Protein AF-Q8N6K7-2-F1 (afdb_monomer_lite)

Radius of gyration: 27.15 Å; chains: 1; bounding box: 71×50×64 Å

Secondary structure (DSSP, 8-state):
-TT--HHHHHHHHHHTT-GGGHHHHHHTT--HHHHHH--HHHHHHH---HHHHHHHHHHHHHHHHHHHHTSS-------------------------------------------------TTTTTSSHHHHHHHHTS------SS-------HHHHHHHHTTPPP-HHHHHHHHHHHHHHHGGG-TT-SS--HHHHHHHHHHHHHH-GGGGSTTTSSTT-

pLDDT: mean 73.15, std 24.78, range [28.12, 96.94]

Foldseek 3Di:
DLQFFLVRVQVVCVVLVNNVLSVLSVVVRCGPNNLLVDDLVNLVVSPVDPVSSVSSVVVSVVVVVVVVVVPDDDDDDDDDDDDDDDDDDDDDDDDDDDDDDDDDDDDDDDDDDDPDPPDDPPVVPPPPPPPVVVVVVPDLPAPPPADADDDADPVLVVCLVVLHQDDPVSLVRSVVRVLVVCVSNQPSDNDDDPSVVVRVVVNCCVSRVSCVDDRSDPVPD

Sequence (221 aa):
METWSVEQVCSWLVEKNLGELVHRFQEEEVSGAALLALNDRMVQQLVKKIGHQAVLMDLIKKYKQNTQGLKSPENPKKAALVMQTEAARDYRDEESSSPARHGEQMPSFYPAENLDNGLIDQRVLKQRRNVKQILARSKALQWTKSYVLPEFPYDVKCMLAEQKCPDHSMRIRIIEFLQADMTKYLEGSLYPSTQQYNDVVNALLQAHPFLDEDGCGFAGV

Structure (mmCIF, N/CA/C/O backbone):
data_AF-Q8N6K7-2-F1
#
_entry.id   AF-Q8N6K7-2-F1
#
loop_
_atom_site.group_PDB
_atom_site.id
_atom_site.type_symbol
_atom_site.label_atom_id
_atom_site.label_alt_id
_atom_site.label_comp_id
_atom_site.label_asym_id
_atom_site.label_entity_id
_atom_site.label_seq_id
_atom_site.pdbx_PDB_ins_code
_atom_site.Cartn_x
_atom_site.Cartn_y
_atom_site.Cartn_z
_atom_site.occupancy
_atom_site.B_iso_or_equiv
_atom_site.auth_seq_id
_atom_site.auth_comp_id
_atom_site.auth_asym_id
_atom_site.auth_atom_id
_atom_site.pdbx_PDB_model_num
ATOM 1 N N . MET A 1 1 ? 9.680 9.655 -25.134 1.00 83.06 1 MET A N 1
ATOM 2 C CA . MET A 1 1 ? 10.315 9.600 -23.806 1.00 83.06 1 MET A CA 1
ATOM 3 C C . MET A 1 1 ? 11.181 8.369 -23.656 1.00 83.06 1 MET A C 1
ATOM 5 O O . MET A 1 1 ? 12.269 8.517 -23.146 1.00 83.06 1 MET A O 1
ATOM 9 N N . GLU A 1 2 ? 10.776 7.186 -24.125 1.00 88.62 2 GLU A N 1
ATOM 10 C CA . GLU A 1 2 ? 11.589 5.964 -23.962 1.00 88.62 2 GLU A CA 1
ATOM 11 C C . GLU A 1 2 ? 13.023 6.076 -24.517 1.00 88.62 2 GLU A C 1
ATOM 13 O O . GLU A 1 2 ? 13.959 5.578 -23.906 1.00 88.62 2 GLU A O 1
ATOM 18 N N . THR A 1 3 ? 13.217 6.816 -25.610 1.00 91.88 3 THR A N 1
ATOM 19 C CA . THR A 1 3 ? 14.529 7.063 -26.235 1.00 91.88 3 THR A CA 1
ATOM 20 C C . THR A 1 3 ? 15.235 8.333 -25.747 1.00 91.88 3 THR A C 1
ATOM 22 O O . THR A 1 3 ? 16.172 8.792 -26.396 1.00 91.88 3 THR A O 1
ATOM 25 N N . TRP A 1 4 ? 14.772 8.957 -24.658 1.00 96.19 4 TRP A N 1
ATOM 26 C CA . TRP A 1 4 ? 15.343 10.225 -24.200 1.00 96.19 4 TRP A CA 1
ATOM 27 C C . TRP A 1 4 ? 16.685 10.050 -23.488 1.00 96.19 4 TRP A C 1
ATOM 29 O O . TRP A 1 4 ? 16.840 9.164 -22.644 1.00 96.19 4 TRP A O 1
ATOM 39 N N . SER A 1 5 ? 17.626 10.946 -23.792 1.00 95.56 5 SER A N 1
ATOM 40 C CA . SER A 1 5 ? 18.875 11.084 -23.041 1.00 95.56 5 SER A CA 1
ATOM 41 C C . SER A 1 5 ? 18.625 11.671 -21.646 1.00 95.56 5 SER A C 1
ATOM 43 O O . SER A 1 5 ? 17.561 12.232 -21.370 1.00 95.56 5 SER A O 1
ATOM 45 N N . VAL A 1 6 ? 19.626 11.571 -20.766 1.00 96.44 6 VAL A N 1
ATOM 46 C CA . VAL A 1 6 ? 19.582 12.172 -19.421 1.00 96.44 6 VAL A CA 1
ATOM 47 C C . VAL A 1 6 ? 19.340 13.684 -19.509 1.00 96.44 6 VAL A C 1
ATOM 49 O O . VAL A 1 6 ? 18.508 14.219 -18.786 1.00 96.44 6 VAL A O 1
ATOM 52 N N . GLU A 1 7 ? 19.970 14.375 -20.463 1.00 96.62 7 GLU A N 1
ATOM 53 C CA . GLU A 1 7 ? 19.776 15.817 -20.678 1.00 96.62 7 GLU A CA 1
ATOM 54 C C . GLU A 1 7 ? 18.327 16.168 -21.036 1.00 96.62 7 GLU A C 1
ATOM 56 O O . GLU A 1 7 ? 17.759 17.105 -20.478 1.00 96.62 7 GLU A O 1
ATOM 61 N N . GLN A 1 8 ? 17.696 15.383 -21.916 1.00 96.94 8 GLN A N 1
ATOM 62 C CA . GLN A 1 8 ? 16.295 15.581 -22.292 1.00 96.94 8 GLN A CA 1
ATOM 63 C C . GLN A 1 8 ? 15.351 15.350 -21.106 1.00 96.94 8 GLN A C 1
ATOM 65 O O . GLN A 1 8 ? 14.377 16.086 -20.942 1.00 96.94 8 GLN A O 1
ATOM 70 N N . VAL A 1 9 ? 15.652 14.363 -20.253 1.00 96.88 9 VAL A N 1
ATOM 71 C CA . VAL A 1 9 ? 14.925 14.142 -18.995 1.00 96.88 9 VAL A CA 1
ATOM 72 C C . VAL A 1 9 ? 15.096 15.335 -18.054 1.00 96.88 9 VAL A C 1
ATOM 74 O O . VAL A 1 9 ? 14.107 15.826 -17.514 1.00 96.88 9 VAL A O 1
ATOM 77 N N . CYS A 1 10 ? 16.312 15.859 -17.904 1.00 96.81 10 CYS A N 1
ATOM 78 C CA . CYS A 1 10 ? 16.583 17.031 -17.075 1.00 96.81 10 CYS A CA 1
ATOM 79 C C . CYS A 1 10 ? 15.838 18.279 -17.572 1.00 96.81 10 CYS A C 1
ATOM 81 O O . CYS A 1 10 ? 15.190 18.957 -16.776 1.00 96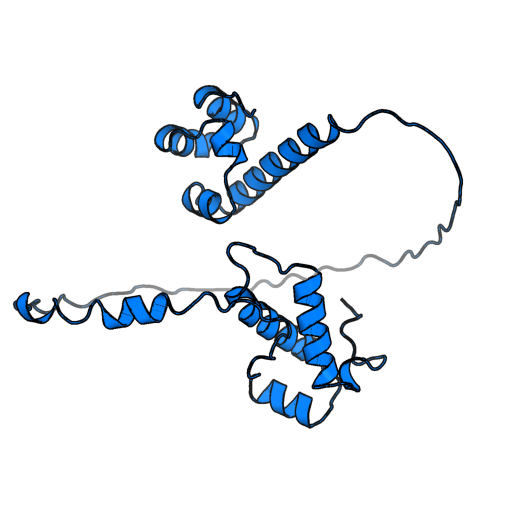.81 10 CYS A O 1
ATOM 83 N N . SER A 1 11 ? 15.852 18.559 -18.880 1.00 96.94 11 SER A N 1
ATOM 84 C CA . SER A 1 11 ? 15.075 19.665 -19.457 1.00 96.94 11 SER A CA 1
ATOM 85 C C . SER A 1 11 ? 13.574 19.497 -19.209 1.00 96.94 11 SER A C 1
ATOM 87 O O . SER A 1 11 ? 12.898 20.454 -18.834 1.00 96.94 11 SER A O 1
ATOM 89 N N . TRP A 1 12 ? 13.057 18.275 -19.348 1.00 96.12 12 TRP A N 1
ATOM 90 C CA . TRP A 1 12 ? 11.656 17.972 -19.067 1.00 96.12 12 TRP A CA 1
ATOM 91 C C . TRP A 1 12 ? 11.294 18.168 -17.589 1.00 96.12 12 TRP A C 1
ATOM 93 O O . TRP A 1 12 ? 10.232 18.708 -17.286 1.00 96.12 12 TRP A O 1
ATOM 103 N N . LEU A 1 13 ? 12.176 17.795 -16.657 1.00 96.25 13 LEU A N 1
ATOM 104 C CA . LEU A 1 13 ? 11.961 18.039 -15.229 1.00 96.25 13 LEU A CA 1
ATOM 105 C C . LEU A 1 13 ? 11.857 19.536 -14.926 1.00 96.25 13 LEU A C 1
ATOM 107 O O . LEU A 1 13 ? 10.962 19.940 -14.187 1.00 96.25 13 LEU A O 1
ATOM 111 N N . VAL A 1 14 ? 12.711 20.369 -15.527 1.00 96.44 14 VAL A N 1
ATOM 112 C CA . VAL A 1 14 ? 12.617 21.832 -15.390 1.00 96.44 14 VAL A CA 1
ATOM 113 C C . VAL A 1 14 ? 11.278 22.345 -15.924 1.00 96.44 14 VAL A C 1
ATOM 115 O O . VAL A 1 14 ? 10.591 23.088 -15.227 1.00 96.44 14 VAL A O 1
ATOM 118 N N . GLU A 1 15 ? 10.859 21.891 -17.109 1.00 96.12 15 GLU A N 1
ATOM 119 C CA . GLU A 1 15 ? 9.575 22.269 -17.721 1.00 96.12 15 GLU A CA 1
ATOM 120 C C . GLU A 1 15 ? 8.369 21.891 -16.841 1.00 96.12 15 GLU A C 1
ATOM 122 O O . GLU A 1 15 ? 7.361 22.596 -16.810 1.00 96.12 15 GLU A O 1
ATOM 127 N N . LYS A 1 16 ? 8.461 20.785 -16.093 1.00 94.25 16 LYS A N 1
ATOM 128 C CA . LYS A 1 16 ? 7.405 20.311 -15.184 1.00 94.25 16 LYS A CA 1
ATOM 129 C C . LYS A 1 16 ? 7.508 20.856 -13.759 1.00 94.25 16 LYS A C 1
ATOM 131 O O . LYS A 1 16 ? 6.843 20.328 -12.873 1.00 94.25 16 LYS A O 1
ATOM 136 N N . ASN A 1 17 ? 8.283 21.919 -13.532 1.00 93.75 17 ASN A N 1
ATOM 137 C CA . ASN A 1 17 ? 8.519 22.511 -12.206 1.00 93.75 17 ASN A CA 1
ATOM 138 C C . ASN A 1 17 ? 9.165 21.540 -11.197 1.00 93.75 17 ASN A C 1
ATOM 140 O O . ASN A 1 17 ? 9.036 21.700 -9.988 1.00 93.75 17 ASN A O 1
ATOM 144 N N . LEU A 1 18 ? 9.899 20.543 -11.691 1.00 94.75 18 LEU A N 1
ATOM 145 C CA . LEU A 1 18 ? 10.688 19.585 -10.914 1.00 94.75 18 LEU A CA 1
ATOM 146 C C . LEU A 1 18 ? 12.197 19.837 -11.079 1.00 94.75 18 LEU A C 1
ATOM 148 O O . LEU A 1 18 ? 13.010 18.928 -10.915 1.00 94.75 18 LEU A O 1
ATOM 152 N N . GLY A 1 19 ? 12.587 21.079 -11.392 1.00 92.94 19 GLY A N 1
ATOM 153 C CA . GLY A 1 19 ? 13.980 21.467 -11.648 1.00 92.94 19 GLY A CA 1
ATOM 154 C C . GLY A 1 19 ? 14.937 21.172 -10.487 1.00 92.94 19 GLY A C 1
ATOM 155 O O . GLY A 1 19 ? 16.101 20.859 -10.715 1.00 92.94 19 GLY A O 1
ATOM 156 N N . GLU A 1 20 ? 14.445 21.166 -9.243 1.00 94.38 20 GLU A N 1
ATOM 157 C CA . GLU A 1 20 ? 15.238 20.775 -8.067 1.00 94.38 20 GLU A CA 1
ATOM 158 C C . GLU A 1 20 ? 15.741 19.319 -8.124 1.00 94.38 20 GLU A C 1
ATOM 160 O O . GLU A 1 20 ? 16.708 18.971 -7.449 1.00 94.38 20 GLU A O 1
ATOM 165 N N . LEU A 1 21 ? 15.094 18.452 -8.912 1.00 94.19 21 LEU A N 1
ATOM 166 C CA . LEU A 1 21 ? 15.465 17.042 -9.046 1.00 94.19 21 LEU A CA 1
ATOM 167 C C . LEU A 1 21 ? 16.562 16.808 -10.088 1.00 94.19 21 LEU A C 1
ATOM 169 O O . LEU A 1 21 ? 17.134 15.722 -10.119 1.00 94.19 21 LEU A O 1
ATOM 173 N N . VAL A 1 22 ? 16.881 17.805 -10.918 1.00 95.75 22 VAL A N 1
ATOM 174 C CA . VAL A 1 22 ? 17.819 17.668 -12.044 1.00 95.75 22 VAL A CA 1
ATOM 175 C C . VAL A 1 22 ? 19.181 17.151 -11.592 1.00 95.75 22 VAL A C 1
ATOM 177 O O . VAL A 1 22 ? 19.676 16.190 -12.167 1.00 95.75 22 VAL A O 1
ATOM 180 N N . HIS A 1 23 ? 19.747 17.713 -10.518 1.00 95.75 23 HIS A N 1
ATOM 181 C CA . HIS A 1 23 ? 21.043 17.267 -9.995 1.00 95.75 23 HIS A CA 1
ATOM 182 C C . HIS A 1 23 ? 21.028 15.776 -9.627 1.00 95.75 23 HIS A C 1
ATOM 184 O O . HIS A 1 23 ? 21.934 15.033 -9.984 1.00 95.75 23 HIS A O 1
ATOM 190 N N . ARG A 1 24 ? 19.966 15.326 -8.947 1.00 94.31 24 ARG A N 1
ATOM 191 C CA . ARG A 1 24 ? 19.774 13.921 -8.551 1.00 94.31 24 ARG A CA 1
ATOM 192 C C . ARG A 1 24 ? 19.631 13.001 -9.762 1.00 94.31 24 ARG A C 1
ATOM 194 O O . ARG A 1 24 ? 20.215 11.929 -9.782 1.00 94.31 24 ARG A O 1
ATOM 201 N N . PHE A 1 25 ? 18.849 13.409 -10.758 1.00 95.75 25 PHE A N 1
ATOM 202 C CA . PHE A 1 25 ? 18.605 12.601 -11.955 1.00 95.75 25 PHE A CA 1
ATOM 203 C C . PHE A 1 25 ? 19.834 12.516 -12.860 1.00 95.75 25 PHE A C 1
ATOM 205 O O . PHE A 1 25 ? 20.028 11.503 -13.526 1.00 95.75 25 PHE A O 1
ATOM 212 N N . GLN A 1 26 ? 20.669 13.554 -12.859 1.00 95.69 26 GLN A N 1
ATOM 213 C CA . GLN A 1 26 ? 21.940 13.558 -13.566 1.00 95.69 26 GLN A CA 1
ATOM 214 C C . GLN A 1 26 ? 22.980 12.664 -12.877 1.00 95.69 26 GLN A C 1
ATOM 216 O O . GLN A 1 26 ? 23.658 11.906 -13.559 1.00 95.69 26 GLN A O 1
ATOM 221 N N . GLU A 1 27 ? 23.075 12.725 -11.546 1.00 94.69 27 GLU A N 1
ATOM 222 C CA . GLU A 1 27 ? 23.990 11.896 -10.746 1.00 94.69 27 GLU A CA 1
ATOM 223 C C . GLU A 1 27 ? 23.668 10.397 -10.855 1.00 94.69 27 GLU A C 1
ATOM 225 O O . GLU A 1 27 ? 24.569 9.574 -10.966 1.00 94.69 27 GLU A O 1
ATOM 230 N N . GLU A 1 28 ? 22.382 10.051 -10.888 1.00 94.81 28 GLU A N 1
ATOM 231 C CA . GLU A 1 28 ? 21.897 8.666 -10.983 1.00 94.81 28 GLU A CA 1
ATOM 232 C C . GLU A 1 28 ? 21.691 8.201 -12.442 1.00 94.81 28 GLU A C 1
ATOM 234 O O . GLU A 1 28 ? 21.079 7.162 -12.684 1.00 94.81 28 GLU A O 1
ATOM 239 N N . GLU A 1 29 ? 22.157 8.988 -13.421 1.00 94.19 29 GLU A N 1
ATOM 240 C CA . GLU A 1 29 ? 22.082 8.712 -14.866 1.00 94.19 29 GLU A CA 1
ATOM 241 C C . GLU A 1 29 ? 20.688 8.266 -15.356 1.00 94.19 29 GLU A C 1
ATOM 243 O O . GLU A 1 29 ? 20.521 7.336 -16.155 1.00 94.19 29 GLU A O 1
ATOM 248 N N . VAL A 1 30 ? 19.639 8.950 -14.891 1.00 95.81 30 VAL A N 1
ATOM 249 C CA . VAL A 1 30 ? 18.253 8.569 -15.180 1.00 95.81 30 VAL A CA 1
ATOM 250 C C . VAL A 1 30 ? 17.869 8.970 -16.608 1.00 95.81 30 VAL A C 1
ATOM 252 O O . VAL A 1 30 ? 17.396 10.074 -16.878 1.00 95.81 30 VAL A O 1
ATOM 255 N N . SER A 1 31 ? 18.053 8.035 -17.539 1.00 95.00 31 SER A N 1
ATOM 256 C CA . SER A 1 31 ? 17.576 8.140 -18.924 1.00 95.00 31 SER A CA 1
ATOM 257 C C . SER A 1 31 ? 16.049 8.037 -19.031 1.00 95.00 31 SER A C 1
ATOM 259 O O . SER A 1 31 ? 15.357 7.665 -18.084 1.00 95.00 31 SER A O 1
ATOM 261 N N . GLY A 1 32 ? 15.495 8.319 -20.212 1.00 95.94 32 GLY A N 1
ATOM 262 C CA . GLY A 1 32 ? 14.054 8.229 -20.451 1.00 95.94 32 GLY A CA 1
ATOM 263 C C . GLY A 1 32 ? 13.462 6.835 -20.214 1.00 95.94 32 GLY A C 1
ATOM 264 O O . GLY A 1 32 ? 12.375 6.714 -19.647 1.00 95.94 32 GLY A O 1
ATOM 265 N N . ALA A 1 33 ? 14.191 5.778 -20.583 1.00 93.75 33 ALA A N 1
ATOM 266 C CA . ALA A 1 33 ? 13.806 4.401 -20.279 1.00 93.75 33 ALA A CA 1
ATOM 267 C C . ALA A 1 33 ? 13.820 4.130 -18.764 1.00 93.75 33 ALA A C 1
ATOM 269 O O . ALA A 1 33 ? 12.868 3.555 -18.234 1.00 93.75 33 ALA A O 1
ATOM 270 N N . ALA A 1 34 ? 14.854 4.602 -18.057 1.00 94.50 34 ALA A N 1
ATOM 271 C CA . ALA A 1 34 ? 14.955 4.464 -16.605 1.00 94.50 34 ALA A CA 1
ATOM 272 C C . ALA A 1 34 ? 13.831 5.223 -15.884 1.00 94.50 34 ALA A C 1
ATOM 274 O O . ALA A 1 34 ? 13.181 4.655 -15.010 1.00 94.50 34 ALA A O 1
ATOM 275 N N . LEU A 1 35 ? 13.533 6.457 -16.311 1.00 95.94 35 LEU A N 1
ATOM 276 C CA . LEU A 1 35 ? 12.434 7.279 -15.799 1.00 95.94 35 LEU A CA 1
ATOM 277 C C . LEU A 1 35 ? 11.090 6.546 -15.900 1.00 95.94 35 LEU A C 1
ATOM 279 O O . LEU A 1 35 ? 10.323 6.514 -14.941 1.00 95.94 35 LEU A O 1
ATOM 283 N N . LEU A 1 36 ? 10.805 5.923 -17.047 1.00 93.81 36 LEU A N 1
ATOM 284 C CA . LEU A 1 36 ? 9.575 5.152 -17.240 1.00 93.81 36 LEU A CA 1
ATOM 285 C C . LEU A 1 36 ? 9.557 3.841 -16.436 1.00 93.81 36 LEU A C 1
ATOM 287 O O . LEU A 1 36 ? 8.472 3.323 -16.157 1.00 93.81 36 LEU A O 1
ATOM 291 N N . ALA A 1 37 ? 10.716 3.308 -16.055 1.00 92.62 37 ALA A N 1
ATOM 292 C CA . ALA A 1 37 ? 10.850 2.091 -15.258 1.00 92.62 37 ALA A CA 1
ATOM 293 C C . ALA A 1 37 ? 10.833 2.335 -13.737 1.00 92.62 37 ALA A C 1
ATOM 295 O O . ALA A 1 37 ? 10.748 1.368 -12.978 1.00 92.62 37 ALA A O 1
ATOM 296 N N . LEU A 1 38 ? 10.881 3.593 -13.282 1.00 93.19 38 LEU A N 1
ATOM 297 C CA . LEU A 1 38 ? 10.829 3.915 -11.857 1.00 93.19 38 LEU A CA 1
ATOM 298 C C . LEU A 1 38 ? 9.539 3.378 -11.220 1.00 93.19 38 LEU A C 1
ATOM 300 O O . LEU A 1 38 ? 8.428 3.621 -11.699 1.00 93.19 38 LEU A O 1
ATOM 304 N N . ASN A 1 39 ? 9.705 2.656 -10.114 1.00 91.50 39 ASN A N 1
ATOM 305 C CA . ASN A 1 39 ? 8.619 2.262 -9.222 1.00 91.50 39 ASN A CA 1
ATOM 306 C C . ASN A 1 39 ? 8.576 3.183 -7.991 1.00 91.50 39 ASN A C 1
ATOM 308 O O . ASN A 1 39 ? 9.487 3.982 -7.771 1.00 91.50 39 ASN A O 1
ATOM 312 N N . ASP A 1 40 ? 7.530 3.046 -7.176 1.00 90.75 40 ASP A N 1
ATOM 313 C CA . ASP A 1 40 ? 7.311 3.878 -5.986 1.00 90.75 40 ASP A CA 1
ATOM 314 C C . ASP A 1 40 ? 8.543 3.902 -5.060 1.00 90.75 40 ASP A C 1
ATOM 316 O O . ASP A 1 40 ? 9.069 4.959 -4.718 1.00 90.75 40 ASP A O 1
ATOM 320 N N . ARG A 1 41 ? 9.121 2.729 -4.776 1.00 90.56 41 ARG A N 1
ATOM 321 C CA . ARG A 1 41 ? 10.309 2.612 -3.922 1.00 90.56 41 ARG A CA 1
ATOM 322 C C . ARG A 1 41 ? 11.527 3.357 -4.479 1.00 90.56 41 ARG A C 1
ATOM 324 O O . ARG A 1 41 ? 12.235 4.011 -3.716 1.00 90.56 41 ARG A O 1
ATOM 331 N N . MET A 1 42 ? 11.785 3.265 -5.783 1.00 92.69 42 MET A N 1
ATOM 332 C CA . MET A 1 42 ? 12.896 3.979 -6.420 1.00 92.69 42 MET A CA 1
ATOM 333 C C . MET A 1 42 ? 12.662 5.490 -6.397 1.00 92.69 42 MET A C 1
ATOM 335 O O . MET A 1 42 ? 13.578 6.248 -6.081 1.00 92.69 42 MET A O 1
ATOM 339 N N . VAL A 1 43 ? 11.429 5.937 -6.654 1.00 92.94 43 VAL A N 1
ATOM 340 C CA . VAL A 1 43 ? 11.066 7.358 -6.567 1.00 92.94 43 VAL A CA 1
ATOM 341 C C . VAL A 1 43 ? 11.253 7.885 -5.146 1.00 92.94 43 VAL A C 1
ATOM 343 O O . VAL A 1 43 ? 11.820 8.962 -4.978 1.00 92.94 43 VAL A O 1
ATOM 346 N N . GLN A 1 44 ? 10.880 7.116 -4.122 1.00 92.50 44 GLN A N 1
ATOM 347 C CA . GLN A 1 44 ? 11.094 7.499 -2.725 1.00 92.50 44 GLN A CA 1
ATOM 348 C C . GLN A 1 44 ? 12.577 7.663 -2.365 1.00 92.50 44 GLN A C 1
ATOM 350 O O . GLN A 1 44 ? 12.934 8.537 -1.575 1.00 92.50 44 GLN A O 1
ATOM 355 N N . GLN A 1 45 ? 13.459 6.856 -2.961 1.00 90.88 45 GLN A N 1
ATOM 356 C CA . GLN A 1 45 ? 14.903 6.970 -2.753 1.00 90.88 45 GLN A CA 1
ATOM 357 C C . GLN A 1 45 ? 15.506 8.161 -3.503 1.00 90.88 45 GLN A C 1
ATOM 359 O O . GLN A 1 45 ? 16.376 8.843 -2.953 1.00 90.88 45 GLN A O 1
ATOM 364 N N . LEU A 1 46 ? 15.031 8.437 -4.722 1.00 90.50 46 LEU A N 1
ATOM 365 C CA . LEU A 1 46 ? 15.512 9.510 -5.599 1.00 90.50 46 LEU A CA 1
ATOM 366 C C . LEU A 1 46 ? 14.966 10.893 -5.225 1.00 90.50 46 LEU A C 1
ATOM 368 O O . LEU A 1 46 ? 15.667 11.894 -5.378 1.00 90.50 46 LEU A O 1
ATOM 372 N N . VAL A 1 47 ? 13.755 10.972 -4.685 1.00 92.62 47 VAL A N 1
ATOM 373 C CA . VAL A 1 47 ? 13.051 12.229 -4.428 1.00 92.62 47 VAL A CA 1
ATOM 374 C C . VAL A 1 47 ? 12.646 12.280 -2.962 1.00 92.62 47 VAL A C 1
ATOM 376 O O . VAL A 1 47 ? 11.789 11.527 -2.533 1.00 92.62 47 VAL A O 1
ATOM 379 N N . LYS A 1 48 ? 13.231 13.186 -2.169 1.00 90.69 48 LYS A N 1
ATOM 380 C CA . LYS A 1 48 ? 12.937 13.278 -0.722 1.00 90.69 48 LYS A CA 1
ATOM 381 C C . LYS A 1 48 ? 11.595 13.950 -0.404 1.00 90.69 48 LYS A C 1
ATOM 383 O O . LYS A 1 48 ? 10.995 13.676 0.628 1.00 90.69 48 LYS A O 1
ATOM 388 N N . LYS A 1 49 ? 11.149 14.875 -1.260 1.00 91.94 49 LYS A N 1
ATOM 389 C CA . LYS A 1 49 ? 9.921 15.657 -1.055 1.00 91.94 49 LYS A CA 1
ATOM 390 C C . LYS A 1 49 ? 8.707 14.858 -1.541 1.00 91.94 49 LYS A C 1
ATOM 392 O O . LYS A 1 49 ? 8.583 14.631 -2.741 1.00 91.94 49 LYS A O 1
ATOM 397 N N . ILE A 1 50 ? 7.787 14.516 -0.635 1.00 90.69 50 ILE A N 1
ATOM 398 C CA . ILE A 1 50 ? 6.566 13.732 -0.928 1.00 90.69 50 ILE A CA 1
ATOM 399 C C . ILE A 1 50 ? 5.733 14.371 -2.054 1.00 90.69 50 ILE A C 1
ATOM 401 O O . ILE A 1 50 ? 5.301 13.681 -2.972 1.00 90.69 50 ILE A O 1
ATOM 405 N N . GLY A 1 51 ? 5.577 15.702 -2.050 1.00 91.44 51 GLY A N 1
ATOM 406 C CA . GLY A 1 51 ? 4.846 16.407 -3.112 1.00 91.44 51 GLY A CA 1
ATOM 407 C C . GLY A 1 51 ? 5.459 16.203 -4.503 1.00 91.44 51 GLY A C 1
ATOM 408 O O . GLY A 1 51 ? 4.745 15.938 -5.465 1.00 91.44 51 GLY A O 1
ATOM 409 N N . HIS A 1 52 ? 6.789 16.234 -4.609 1.00 94.06 52 HIS A N 1
ATOM 410 C CA . HIS A 1 52 ? 7.477 15.973 -5.874 1.00 94.06 52 HIS A CA 1
ATOM 411 C C . HIS A 1 52 ? 7.373 14.504 -6.302 1.00 94.06 52 HIS A C 1
ATOM 413 O O . HIS A 1 52 ? 7.269 14.243 -7.497 1.00 94.06 52 HIS A O 1
ATOM 419 N N . GLN A 1 53 ? 7.363 13.555 -5.357 1.00 95.00 53 GLN A N 1
ATOM 420 C CA . GLN A 1 53 ? 7.142 12.135 -5.662 1.00 95.00 53 GLN A CA 1
ATOM 421 C C . GLN A 1 53 ? 5.772 11.930 -6.319 1.00 95.00 53 GLN A C 1
ATOM 423 O O . GLN A 1 53 ? 5.688 11.313 -7.378 1.00 95.00 53 GLN A O 1
ATOM 428 N N . ALA A 1 54 ? 4.716 12.497 -5.727 1.00 93.81 54 ALA A N 1
ATOM 429 C CA . ALA A 1 54 ? 3.356 12.382 -6.244 1.00 93.81 54 ALA A CA 1
ATOM 430 C C . ALA A 1 54 ? 3.225 12.987 -7.651 1.00 93.81 54 ALA A C 1
ATOM 432 O O . ALA A 1 54 ? 2.708 12.332 -8.555 1.00 93.81 54 ALA A O 1
ATOM 433 N N . VAL A 1 55 ? 3.759 14.198 -7.857 1.00 94.69 55 VAL A N 1
ATOM 434 C CA . VAL A 1 55 ? 3.748 14.872 -9.168 1.00 94.69 55 VAL A CA 1
ATOM 435 C C . VAL A 1 55 ? 4.519 14.062 -10.212 1.00 94.69 55 VAL A C 1
ATOM 437 O O . VAL A 1 55 ? 4.025 13.856 -11.318 1.00 94.69 55 VAL A O 1
ATOM 440 N N . LEU A 1 56 ? 5.710 13.563 -9.874 1.00 94.69 56 LEU A N 1
ATOM 441 C CA . LEU A 1 56 ? 6.514 12.756 -10.790 1.00 94.69 56 LEU A CA 1
ATOM 442 C C . LEU A 1 56 ? 5.794 11.458 -11.182 1.00 94.69 56 LEU A C 1
ATOM 444 O O . LEU A 1 56 ? 5.737 11.116 -12.364 1.00 94.69 56 LEU A O 1
ATOM 448 N N . MET A 1 57 ? 5.220 10.755 -10.203 1.00 94.69 57 MET A N 1
ATOM 449 C CA . MET A 1 57 ? 4.478 9.517 -10.439 1.00 94.69 57 MET A CA 1
ATOM 450 C C . MET A 1 57 ? 3.248 9.747 -11.319 1.00 94.69 57 MET A C 1
ATOM 452 O O . MET A 1 57 ? 3.006 8.963 -12.241 1.00 94.69 57 MET A O 1
ATOM 456 N N . ASP A 1 58 ? 2.505 10.833 -11.094 1.00 94.62 58 ASP A N 1
ATOM 457 C CA . ASP A 1 58 ? 1.361 11.200 -11.930 1.00 94.62 58 ASP A CA 1
ATOM 458 C C . ASP A 1 58 ? 1.786 11.513 -13.373 1.00 94.62 58 ASP A C 1
ATOM 460 O O . ASP A 1 58 ? 1.210 10.986 -14.328 1.00 94.62 58 ASP A O 1
ATOM 464 N N . LEU A 1 59 ? 2.869 12.275 -13.555 1.00 94.12 59 LEU A N 1
ATOM 465 C CA . LEU A 1 59 ? 3.412 12.595 -14.877 1.00 94.12 59 LEU A CA 1
ATOM 466 C C . LEU A 1 59 ? 3.851 11.344 -15.653 1.00 94.12 59 LEU A C 1
ATOM 468 O O . LEU A 1 59 ? 3.528 11.210 -16.837 1.00 94.12 59 LEU A O 1
ATOM 472 N N . ILE A 1 60 ? 4.549 10.409 -14.998 1.00 92.19 60 ILE A N 1
ATOM 473 C CA . ILE A 1 60 ? 4.964 9.135 -15.607 1.00 92.19 60 ILE A CA 1
ATOM 474 C C . ILE A 1 60 ? 3.731 8.306 -15.988 1.00 92.19 60 ILE A C 1
ATOM 476 O O . ILE A 1 60 ? 3.663 7.765 -17.097 1.00 92.19 60 ILE A O 1
ATOM 480 N N . LYS A 1 61 ? 2.731 8.223 -15.101 1.00 91.81 61 LYS A N 1
ATOM 481 C CA . LYS A 1 61 ? 1.482 7.490 -15.347 1.00 91.81 61 LYS A CA 1
ATOM 482 C C . LYS A 1 61 ? 0.715 8.077 -16.531 1.00 91.81 61 LYS A C 1
ATOM 484 O O . LYS A 1 61 ? 0.336 7.332 -17.435 1.00 91.81 61 LYS A O 1
ATOM 489 N N . LYS A 1 62 ? 0.561 9.402 -16.574 1.00 91.06 62 LYS A N 1
ATOM 490 C CA . LYS A 1 62 ? -0.082 10.128 -17.676 1.00 91.06 62 LYS A CA 1
ATOM 491 C C . LYS A 1 62 ? 0.636 9.886 -19.003 1.00 91.06 62 LYS A C 1
ATOM 493 O O . LYS A 1 62 ? -0.016 9.679 -20.026 1.00 91.06 62 LYS A O 1
ATOM 498 N N . TYR A 1 63 ? 1.970 9.847 -18.994 1.00 88.62 63 TYR A N 1
ATOM 499 C CA . TYR A 1 63 ? 2.744 9.537 -20.195 1.00 88.62 63 TYR A CA 1
ATOM 500 C C . TYR A 1 63 ? 2.504 8.100 -20.682 1.00 88.62 63 TYR A C 1
ATOM 502 O O . TYR A 1 63 ? 2.231 7.900 -21.865 1.00 88.62 63 TYR A O 1
ATOM 510 N N . LYS A 1 64 ? 2.538 7.109 -19.778 1.00 86.69 64 LYS A N 1
ATOM 511 C CA . LYS A 1 64 ? 2.261 5.694 -20.098 1.00 86.69 64 LYS A CA 1
ATOM 512 C C . LYS A 1 64 ? 0.853 5.483 -20.660 1.00 86.69 64 LYS A C 1
ATOM 514 O O . LYS A 1 64 ? 0.675 4.723 -21.605 1.00 86.69 64 LYS A O 1
ATOM 519 N N . GLN A 1 65 ? -0.141 6.175 -20.107 1.00 87.19 65 GLN A N 1
ATOM 520 C CA . GLN A 1 65 ? -1.519 6.111 -20.598 1.00 87.19 65 GLN A CA 1
ATOM 521 C C . GLN A 1 65 ? -1.648 6.694 -22.008 1.00 87.19 65 GLN A C 1
ATOM 523 O O . GLN A 1 65 ? -2.310 6.101 -22.856 1.00 87.19 65 GLN A O 1
ATOM 528 N N . ASN A 1 66 ? -0.975 7.813 -22.289 1.00 84.88 66 ASN A N 1
ATOM 529 C CA . ASN A 1 66 ? -1.025 8.439 -23.608 1.00 84.88 66 ASN A CA 1
ATOM 530 C C . ASN A 1 66 ? -0.329 7.588 -24.687 1.00 84.88 66 ASN A C 1
ATOM 532 O O . ASN A 1 66 ? -0.817 7.478 -25.809 1.00 84.88 66 ASN A O 1
ATOM 536 N N . THR A 1 67 ? 0.792 6.937 -24.358 1.00 78.62 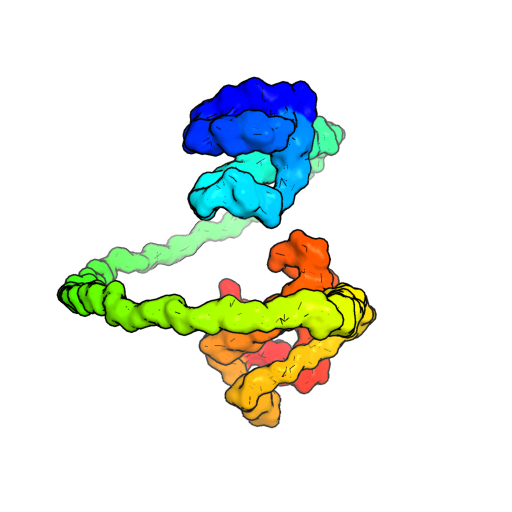67 THR A N 1
ATOM 537 C CA . THR A 1 67 ? 1.491 6.061 -25.313 1.00 78.62 67 THR A CA 1
ATOM 538 C C . THR A 1 67 ? 0.749 4.751 -25.572 1.00 78.62 67 THR A C 1
ATOM 540 O O . THR A 1 67 ? 0.796 4.248 -26.694 1.00 78.62 67 THR A O 1
ATOM 543 N N . GLN A 1 68 ? 0.041 4.209 -24.576 1.00 68.56 68 GLN A N 1
ATOM 544 C CA . GLN A 1 68 ? -0.813 3.031 -24.758 1.00 68.56 68 GLN A CA 1
ATOM 545 C C . GLN A 1 68 ? -2.115 3.363 -25.497 1.00 68.56 68 GLN A C 1
ATOM 547 O O . GLN A 1 68 ? -2.545 2.577 -26.338 1.00 68.56 68 GLN A O 1
ATOM 552 N N . GLY A 1 69 ? -2.697 4.546 -25.267 1.00 55.28 69 GLY A N 1
ATOM 553 C CA . GLY A 1 69 ? -3.897 5.013 -25.971 1.00 55.28 69 GLY A CA 1
ATOM 554 C C . GLY A 1 69 ? -3.705 5.187 -27.481 1.00 55.28 69 GLY A C 1
ATOM 555 O O . GLY A 1 69 ? -4.650 5.013 -28.242 1.00 55.28 69 GLY A O 1
ATOM 556 N N . LEU A 1 70 ? -2.474 5.445 -27.938 1.00 52.22 70 LEU A N 1
ATOM 557 C CA . LEU A 1 70 ? -2.141 5.508 -29.367 1.00 52.22 70 LEU A CA 1
ATOM 558 C C . LEU A 1 70 ? -2.002 4.129 -30.036 1.00 52.22 70 LEU A C 1
ATOM 560 O O . LEU A 1 70 ? -1.859 4.055 -31.255 1.00 52.22 70 LEU A O 1
ATOM 564 N N . LYS A 1 71 ? -2.060 3.031 -29.272 1.00 42.78 71 LYS A N 1
ATOM 565 C CA . LYS A 1 71 ? -2.074 1.658 -29.795 1.00 42.78 71 LYS A CA 1
ATOM 566 C C . LYS A 1 71 ? -3.400 0.966 -29.475 1.00 42.78 71 LYS A C 1
ATOM 568 O O . LYS A 1 71 ? -3.430 -0.061 -28.808 1.00 42.78 71 LYS A O 1
ATOM 573 N N . SER A 1 72 ? -4.500 1.507 -29.989 1.00 36.84 72 SER A N 1
ATOM 574 C CA . SER A 1 72 ? -5.718 0.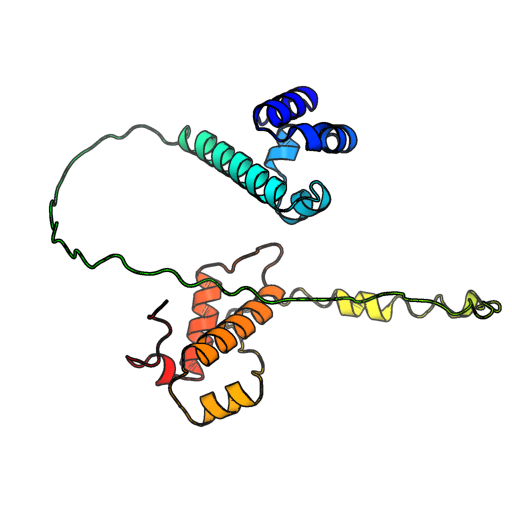727 -30.230 1.00 36.84 72 SER A CA 1
ATOM 575 C C . SER A 1 72 ? -6.441 1.273 -31.469 1.00 36.84 72 SER A C 1
ATOM 577 O O . SER A 1 72 ? -6.616 2.489 -31.566 1.00 36.84 72 SER A O 1
ATOM 579 N N . PRO A 1 73 ? -6.790 0.419 -32.449 1.00 45.22 73 PRO A N 1
ATOM 580 C CA . PRO A 1 73 ? -7.245 0.835 -33.764 1.00 45.22 73 PRO A CA 1
ATOM 581 C C . PRO A 1 73 ? -8.725 1.229 -33.769 1.00 45.22 73 PRO A C 1
ATOM 583 O O . PRO A 1 73 ? -9.561 0.652 -33.079 1.00 45.22 73 PRO A O 1
ATOM 586 N N . GLU A 1 74 ? -9.013 2.206 -34.619 1.00 33.00 74 GLU A N 1
ATOM 587 C CA . GLU A 1 74 ? -10.279 2.481 -35.294 1.00 33.00 74 GLU A CA 1
ATOM 588 C C . GLU A 1 74 ? -11.339 1.358 -35.225 1.00 33.00 74 GLU A C 1
ATOM 590 O O . GLU A 1 74 ? -11.259 0.354 -35.928 1.00 33.00 74 GLU A O 1
ATOM 595 N N . ASN A 1 75 ? -12.402 1.581 -34.446 1.00 32.97 75 ASN A N 1
ATOM 596 C CA . ASN A 1 75 ? -13.757 1.249 -34.886 1.00 32.97 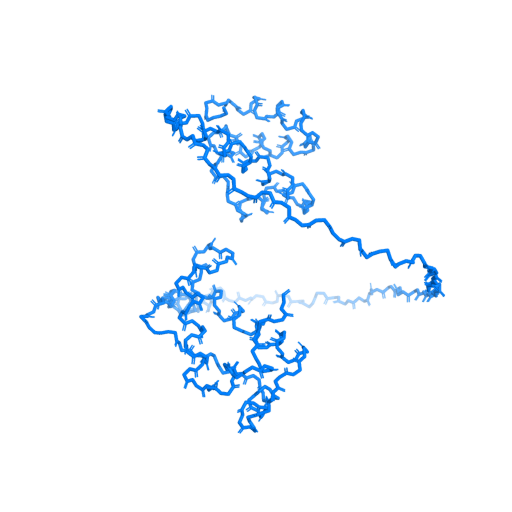75 ASN A CA 1
ATOM 597 C C . ASN A 1 75 ? -14.787 2.167 -34.199 1.00 32.97 75 ASN A C 1
ATOM 599 O O . ASN A 1 75 ? -15.151 1.947 -33.041 1.00 32.97 75 ASN A O 1
ATOM 603 N N . PRO A 1 76 ? -15.268 3.211 -34.892 1.00 43.25 76 PRO A N 1
ATOM 604 C CA . PRO A 1 76 ? -16.379 4.023 -34.443 1.00 43.25 76 PRO A CA 1
ATOM 605 C C . PRO A 1 76 ? -17.683 3.371 -34.898 1.00 43.25 76 PRO A C 1
ATOM 607 O O . PRO A 1 76 ? -17.997 3.355 -36.086 1.00 43.25 76 PRO A O 1
ATOM 610 N N . LYS A 1 77 ? -18.482 2.880 -33.955 1.00 36.06 77 LYS A N 1
ATOM 611 C CA . LYS A 1 77 ? -19.935 2.720 -34.106 1.00 36.06 77 LYS A CA 1
ATOM 612 C C . LYS A 1 77 ? -20.524 2.353 -32.746 1.00 36.06 77 LYS A C 1
ATOM 614 O O . LYS A 1 77 ? -19.982 1.498 -32.070 1.00 36.06 77 LYS A O 1
ATOM 619 N N . LYS A 1 78 ? -21.667 2.848 -32.299 1.00 31.67 78 LYS A N 1
ATOM 620 C CA . LYS A 1 78 ? -22.538 3.973 -32.646 1.00 31.67 78 LYS A CA 1
ATOM 621 C C . LYS A 1 78 ? -23.704 3.785 -31.674 1.00 31.67 78 LYS A C 1
ATOM 623 O O . LYS A 1 78 ? -24.309 2.726 -31.705 1.00 31.67 78 LYS A O 1
ATOM 628 N N . ALA A 1 79 ? -23.978 4.817 -30.879 1.00 29.81 79 ALA A N 1
ATOM 629 C CA . ALA A 1 79 ? -25.286 5.187 -30.336 1.00 29.81 79 ALA A CA 1
ATOM 630 C C . ALA A 1 79 ? -26.123 4.119 -29.604 1.00 29.81 79 ALA A C 1
ATOM 632 O O . ALA A 1 79 ? -26.650 3.199 -30.215 1.00 29.81 79 ALA A O 1
ATOM 633 N N . ALA A 1 80 ? -26.431 4.385 -28.337 1.00 30.09 80 ALA A N 1
ATOM 634 C CA . ALA A 1 80 ? -27.758 4.855 -27.910 1.00 30.09 80 ALA A CA 1
ATOM 635 C C . ALA A 1 80 ? -27.736 4.958 -26.375 1.00 30.09 80 ALA A C 1
ATOM 637 O O . ALA A 1 80 ? -27.370 4.003 -25.706 1.00 30.09 80 ALA A O 1
ATOM 638 N N . LEU A 1 81 ? -27.870 6.176 -25.839 1.00 29.97 81 LEU A N 1
ATOM 639 C CA . LEU A 1 81 ? -29.115 6.679 -25.230 1.00 29.97 81 LEU A CA 1
ATOM 640 C C . LEU A 1 81 ? -29.303 6.059 -23.832 1.00 29.97 81 LEU A C 1
ATOM 642 O O . LEU A 1 81 ? -29.383 4.850 -23.699 1.00 29.97 81 LEU A O 1
ATOM 646 N N . VAL A 1 82 ? -29.257 6.823 -22.744 1.00 42.03 82 VAL A N 1
ATOM 647 C CA . VAL A 1 82 ? -30.426 7.458 -22.103 1.00 42.03 82 VAL A CA 1
ATOM 648 C C . VAL A 1 82 ? -29.830 8.387 -21.033 1.00 42.03 82 VAL A C 1
ATOM 650 O O . VAL A 1 82 ? -29.138 7.930 -20.134 1.00 42.03 82 VAL A O 1
ATOM 653 N N . MET A 1 83 ? -29.725 9.691 -21.273 1.00 31.58 83 MET A N 1
ATOM 654 C CA . MET A 1 83 ? -30.689 10.739 -20.915 1.00 31.58 83 MET A CA 1
ATOM 655 C C . MET A 1 83 ? -31.335 10.645 -19.517 1.00 31.58 83 MET A C 1
ATOM 657 O O . MET A 1 83 ? -32.249 9.863 -19.298 1.00 31.58 83 MET A O 1
ATOM 661 N N . GLN A 1 84 ? -30.936 11.627 -18.696 1.00 30.86 84 GLN A N 1
ATOM 662 C CA . GLN A 1 84 ? -31.693 12.337 -17.655 1.00 30.86 84 GLN A CA 1
ATOM 663 C C . GLN A 1 84 ? -31.888 11.647 -16.300 1.00 30.86 84 GLN A C 1
ATOM 665 O O . GLN A 1 84 ? -32.581 10.646 -16.187 1.00 30.86 84 GLN A O 1
ATOM 670 N N . THR A 1 85 ? -31.394 12.301 -15.244 1.00 35.50 85 THR A N 1
ATOM 671 C CA . THR A 1 85 ? -32.249 12.851 -14.175 1.00 35.50 85 THR A CA 1
ATOM 672 C C . THR A 1 85 ? -31.452 13.907 -13.410 1.00 35.50 85 THR A C 1
ATOM 674 O O . THR A 1 85 ? -30.533 13.608 -12.654 1.00 35.50 85 THR A O 1
ATOM 677 N N . GLU A 1 86 ? -31.811 15.158 -13.664 1.00 28.12 86 GLU A N 1
ATOM 678 C CA . GLU A 1 86 ? -31.421 16.344 -12.917 1.00 28.12 86 GLU A CA 1
ATOM 679 C C . GLU A 1 86 ? -32.513 16.581 -11.868 1.00 28.12 86 GLU A C 1
ATOM 681 O O . GLU A 1 86 ? -33.686 16.715 -12.216 1.00 28.12 86 GLU A O 1
ATOM 686 N N . ALA A 1 87 ? -32.159 16.562 -10.583 1.00 33.31 87 ALA A N 1
ATOM 687 C CA . ALA A 1 87 ? -33.054 16.978 -9.509 1.00 33.31 87 ALA A CA 1
ATOM 688 C C . ALA A 1 87 ? -32.238 17.558 -8.351 1.00 33.31 87 ALA A C 1
ATOM 690 O O . ALA A 1 87 ? -31.536 16.857 -7.624 1.00 33.31 87 ALA A O 1
ATOM 691 N N . ALA A 1 88 ? -32.355 18.877 -8.245 1.00 31.91 88 ALA A N 1
ATOM 692 C CA . ALA A 1 88 ? -31.817 19.767 -7.239 1.00 31.91 88 ALA A CA 1
ATOM 693 C C . ALA A 1 88 ? -31.936 19.249 -5.797 1.00 31.91 88 ALA A C 1
ATOM 695 O O . ALA A 1 88 ? -33.015 18.858 -5.349 1.00 31.91 88 ALA A O 1
ATOM 696 N N . ARG A 1 89 ? -30.846 19.384 -5.037 1.00 36.78 89 ARG A N 1
ATOM 697 C CA . ARG A 1 89 ? -30.898 19.617 -3.591 1.00 36.78 89 ARG A CA 1
ATOM 698 C C . ARG A 1 89 ? -29.909 20.721 -3.242 1.00 36.78 89 ARG A C 1
ATOM 700 O O . ARG A 1 89 ? -28.725 20.488 -3.046 1.00 36.78 89 ARG A O 1
ATOM 707 N N . ASP A 1 90 ? -30.458 21.925 -3.252 1.00 30.61 90 ASP A N 1
ATOM 708 C CA . ASP A 1 90 ? -29.968 23.118 -2.577 1.00 30.61 90 ASP A CA 1
ATOM 709 C C . ASP A 1 90 ? -30.073 22.899 -1.059 1.00 30.61 90 ASP A C 1
ATOM 711 O O . ASP A 1 90 ? -31.167 22.639 -0.565 1.00 30.61 90 ASP A O 1
ATOM 715 N N . TYR A 1 91 ? -28.952 22.938 -0.336 1.00 37.69 91 TYR A N 1
ATOM 716 C CA . TYR A 1 91 ? -28.925 23.092 1.121 1.00 37.69 91 TYR A CA 1
ATOM 717 C C . TYR A 1 91 ? -27.632 23.807 1.541 1.00 37.69 91 TYR A C 1
ATOM 719 O O . TYR A 1 91 ? -26.594 23.189 1.751 1.00 37.69 91 TYR A O 1
ATOM 727 N N . ARG A 1 92 ? -27.765 25.134 1.629 1.00 38.88 92 ARG A N 1
ATOM 728 C CA . ARG A 1 92 ? -27.255 26.061 2.656 1.00 38.88 92 ARG A CA 1
ATOM 729 C C . ARG A 1 92 ? -25.800 25.954 3.138 1.00 38.88 92 ARG A C 1
ATOM 731 O O . ARG A 1 92 ? -25.444 25.092 3.936 1.00 38.88 92 ARG A O 1
ATOM 738 N N . ASP A 1 93 ? -25.064 27.003 2.764 1.00 30.56 93 ASP A N 1
ATOM 739 C CA . ASP A 1 93 ? -24.151 27.776 3.614 1.00 30.56 93 ASP A CA 1
ATOM 740 C C . ASP A 1 93 ? -24.588 27.839 5.088 1.00 30.56 93 ASP A C 1
ATOM 742 O O . ASP A 1 93 ? -25.766 28.082 5.372 1.00 30.56 93 ASP A O 1
ATOM 746 N N . GLU A 1 94 ? -23.630 27.670 6.005 1.00 36.97 94 GLU A N 1
ATOM 747 C CA . GLU A 1 94 ? -23.270 28.670 7.031 1.00 36.97 94 GLU A CA 1
ATOM 748 C C . GLU A 1 94 ? -22.190 28.138 8.001 1.00 36.97 94 GLU A C 1
ATOM 750 O O . GLU A 1 94 ? -22.218 26.985 8.429 1.00 36.97 94 GLU A O 1
ATOM 755 N N . GLU A 1 95 ? -21.280 29.057 8.348 1.00 33.34 95 GLU A N 1
ATOM 756 C CA . GLU A 1 95 ? -20.439 29.153 9.561 1.00 33.34 95 GLU A CA 1
ATOM 757 C C . GLU A 1 95 ? -19.375 28.062 9.825 1.00 33.34 95 GLU A C 1
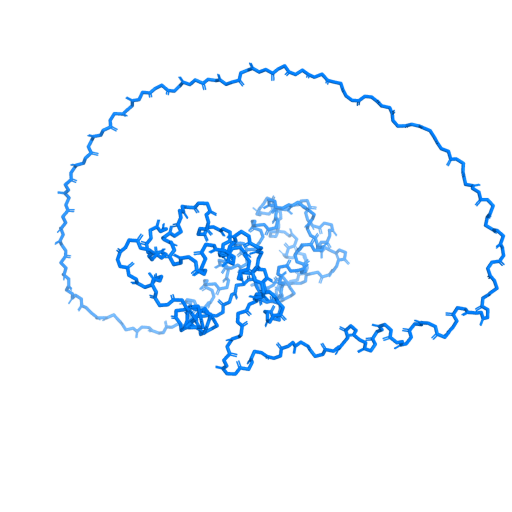ATOM 759 O O . GLU A 1 95 ? -19.644 26.928 10.200 1.00 33.34 95 GLU A O 1
ATOM 764 N N . SER A 1 96 ? -18.080 28.323 9.604 1.00 29.17 96 SER A N 1
ATOM 765 C CA . SER A 1 96 ? -17.196 29.248 10.345 1.00 29.17 96 SER A CA 1
ATOM 766 C C . SER A 1 96 ? -17.153 28.988 11.853 1.00 29.17 96 SER A C 1
ATOM 768 O O . SER A 1 96 ? -18.046 29.394 12.588 1.00 29.17 96 SER A O 1
ATOM 770 N N . SER A 1 97 ? -16.058 28.380 12.328 1.00 35.75 97 SER A N 1
ATOM 771 C CA . SER A 1 97 ? -15.515 28.602 13.678 1.00 35.75 97 SER A CA 1
ATOM 772 C C . SER A 1 97 ? -14.078 28.084 13.792 1.00 35.75 97 SER A C 1
ATOM 774 O O . SER A 1 97 ? -13.805 26.886 13.742 1.00 35.75 97 SER A O 1
ATOM 776 N N . SER A 1 98 ? -13.158 29.031 13.961 1.00 30.91 98 SER A N 1
ATOM 777 C CA . SER A 1 98 ? -11.742 28.856 14.289 1.00 30.91 98 SER A CA 1
ATOM 778 C C . SER A 1 98 ? -11.510 28.155 15.633 1.00 30.91 98 SER A C 1
ATOM 780 O O . SER A 1 98 ? -12.170 28.493 16.616 1.00 30.91 98 SER A O 1
ATOM 782 N N . PRO A 1 99 ? -10.447 27.344 15.757 1.00 53.84 99 PRO A N 1
ATOM 783 C CA . PRO A 1 99 ? -9.775 27.124 17.028 1.00 53.84 99 PRO A CA 1
ATOM 784 C C . PRO A 1 99 ? -8.404 27.816 17.026 1.00 53.84 99 PRO A C 1
ATOM 786 O O . PRO A 1 99 ? -7.442 27.361 16.414 1.00 53.84 99 PRO A O 1
ATOM 789 N N . ALA A 1 100 ? -8.318 28.929 17.752 1.00 31.94 100 ALA A N 1
ATOM 790 C CA . ALA A 1 100 ? -7.067 29.523 18.203 1.00 31.94 100 ALA A CA 1
ATOM 791 C C . ALA A 1 100 ? -6.757 29.012 19.614 1.00 31.94 100 ALA A C 1
ATOM 793 O O . ALA A 1 100 ? -7.538 29.301 20.515 1.00 31.94 100 ALA A O 1
ATOM 794 N N . ARG A 1 101 ? -5.635 28.303 19.815 1.00 39.91 101 ARG A N 1
ATOM 795 C CA . ARG A 1 101 ? -4.902 28.150 21.097 1.00 39.91 101 ARG A CA 1
ATOM 796 C C . ARG A 1 101 ? -3.433 27.858 20.754 1.00 39.91 101 ARG A C 1
ATOM 798 O O . ARG A 1 101 ? -3.166 26.945 19.985 1.00 39.91 101 ARG A O 1
ATOM 805 N N . HIS A 1 102 ? -2.496 28.766 21.058 1.00 30.44 102 HIS A N 1
ATOM 806 C CA . HIS A 1 102 ? -1.727 28.799 22.320 1.00 30.44 102 HIS A CA 1
ATOM 807 C C . HIS A 1 102 ? -1.105 27.428 22.594 1.00 30.44 102 HIS A C 1
ATOM 809 O O . HIS A 1 102 ? -1.827 26.474 22.839 1.00 30.44 102 HIS A O 1
ATOM 815 N N . GLY A 1 103 ? 0.200 27.229 22.480 1.00 32.84 103 GLY A N 1
ATOM 816 C CA . GLY A 1 103 ? 1.287 27.953 23.137 1.00 32.84 103 GLY A CA 1
ATOM 817 C C . GLY A 1 103 ? 2.201 26.835 23.657 1.00 32.84 103 GLY A C 1
ATOM 818 O O . GLY A 1 103 ? 1.714 25.827 24.146 1.00 32.84 103 GLY A O 1
ATOM 819 N N . GLU A 1 104 ? 3.465 26.813 23.265 1.00 32.91 104 GLU A N 1
ATOM 820 C CA . GLU A 1 104 ? 4.604 27.127 24.135 1.00 32.91 104 GLU A CA 1
ATOM 821 C C . GLU A 1 104 ? 5.503 25.892 24.301 1.00 32.91 104 GLU A C 1
ATOM 823 O O . GLU A 1 104 ? 5.088 24.836 24.758 1.00 32.91 104 GLU A O 1
ATOM 828 N N . GLN A 1 105 ? 6.754 26.097 23.886 1.00 30.48 105 GLN A N 1
ATOM 829 C CA . GLN A 1 105 ? 7.990 25.599 24.489 1.00 30.48 105 GLN A CA 1
ATOM 830 C C . GLN A 1 105 ? 8.159 24.093 24.729 1.00 30.48 105 GLN A C 1
ATOM 832 O O . GLN A 1 105 ? 7.689 23.520 25.704 1.00 30.48 105 GLN A O 1
ATOM 837 N N . MET A 1 106 ? 9.076 23.515 23.951 1.00 35.94 106 MET A N 1
ATOM 838 C CA . MET A 1 106 ? 9.927 22.433 24.434 1.00 35.94 106 MET A CA 1
ATOM 839 C C . MET A 1 106 ? 11.397 22.797 24.160 1.00 35.94 106 MET A C 1
ATOM 841 O O . MET A 1 106 ? 11.840 22.721 23.013 1.00 35.94 106 MET A O 1
ATOM 845 N N . PRO A 1 107 ? 12.160 23.255 25.168 1.00 36.97 107 PRO A N 1
ATOM 846 C CA . PRO A 1 107 ? 13.584 23.498 25.027 1.00 36.97 107 PRO A CA 1
ATOM 847 C C . PRO A 1 107 ? 14.424 22.318 25.532 1.00 36.97 107 PRO A C 1
ATOM 849 O O . PRO A 1 107 ? 14.151 21.730 26.572 1.00 36.97 107 PRO A O 1
ATOM 852 N N . SER A 1 108 ? 15.540 22.117 24.826 1.00 32.19 108 SER A N 1
ATOM 853 C CA . SER A 1 108 ? 16.831 21.659 25.353 1.00 32.19 108 SER A CA 1
ATOM 854 C C . SER A 1 108 ? 16.961 20.194 25.793 1.00 32.19 108 SER A C 1
ATOM 856 O O . SER A 1 108 ? 16.784 19.847 26.958 1.00 32.19 108 SER A O 1
ATOM 858 N N . PHE A 1 109 ? 17.472 19.373 24.871 1.00 31.31 109 PHE A N 1
ATOM 859 C CA . PHE A 1 109 ? 18.177 18.130 25.181 1.00 31.31 109 PHE A CA 1
ATOM 860 C C . PHE A 1 109 ? 19.686 18.392 25.340 1.00 31.31 109 PHE A C 1
ATOM 862 O O . PHE A 1 109 ? 20.350 18.815 24.399 1.00 31.31 109 PHE A O 1
ATOM 869 N N . TYR A 1 110 ? 20.219 18.074 26.515 1.00 33.56 110 TYR A N 1
ATOM 870 C CA . TYR A 1 110 ? 21.623 17.757 26.818 1.00 33.56 110 TYR A CA 1
ATOM 871 C C . TYR A 1 110 ? 21.590 16.726 27.967 1.00 33.56 110 TYR A C 1
ATOM 873 O O . TYR A 1 110 ? 20.567 16.649 28.650 1.00 33.56 110 TYR A O 1
ATOM 881 N N . PRO A 1 111 ? 22.697 16.079 28.365 1.00 46.94 111 PRO A N 1
ATOM 882 C CA . PRO A 1 111 ? 23.800 15.434 27.638 1.00 46.94 111 PRO A CA 1
ATOM 883 C C . PRO A 1 111 ? 23.982 13.969 28.139 1.00 46.94 111 PRO A C 1
ATOM 885 O O . PRO A 1 111 ? 23.248 13.543 29.023 1.00 46.94 111 PRO A O 1
ATOM 888 N N . ALA A 1 112 ? 24.964 13.210 27.626 1.00 37.94 112 ALA A N 1
ATOM 889 C CA . ALA A 1 112 ? 25.856 12.334 28.426 1.00 37.94 112 ALA A CA 1
ATOM 890 C C . ALA A 1 112 ? 26.685 11.389 27.531 1.00 37.94 112 ALA A C 1
ATOM 892 O O . ALA A 1 112 ? 26.201 10.387 27.015 1.00 37.94 112 ALA A O 1
ATOM 893 N N . GLU A 1 113 ? 27.941 11.787 27.339 1.00 36.38 113 GLU A N 1
ATOM 894 C CA . GLU A 1 113 ? 29.157 10.981 27.519 1.00 36.38 113 GLU A CA 1
ATOM 895 C C . GLU A 1 113 ? 29.182 9.541 26.970 1.00 36.38 113 GLU A C 1
ATOM 897 O O . GLU A 1 113 ? 28.641 8.589 27.529 1.00 36.38 113 GLU A O 1
ATOM 902 N N . ASN A 1 114 ? 29.940 9.405 25.877 1.00 36.28 114 ASN A N 1
ATOM 903 C CA . ASN A 1 114 ? 30.439 8.149 25.331 1.00 36.28 114 ASN A CA 1
ATOM 904 C C . ASN A 1 114 ? 31.266 7.404 26.393 1.00 36.28 114 ASN A C 1
ATOM 906 O O . ASN A 1 114 ? 32.441 7.709 26.602 1.00 36.28 114 ASN A O 1
ATOM 910 N N . LEU A 1 115 ? 30.657 6.405 27.030 1.00 37.41 115 LEU A N 1
ATOM 911 C CA . LEU A 1 115 ? 31.369 5.356 27.752 1.00 37.41 115 LEU A CA 1
ATOM 912 C C . LEU A 1 115 ? 32.188 4.521 26.761 1.00 37.41 115 LEU A C 1
ATOM 914 O O . LEU A 1 115 ? 31.643 3.786 25.943 1.00 37.41 115 LEU A O 1
ATOM 918 N N . ASP A 1 116 ? 33.503 4.697 26.846 1.00 40.50 116 ASP A N 1
ATOM 919 C CA . ASP A 1 116 ? 34.521 3.644 26.835 1.00 40.50 116 ASP A CA 1
ATOM 920 C C . ASP A 1 116 ? 34.172 2.378 26.025 1.00 40.50 116 ASP A C 1
ATOM 922 O O . ASP A 1 116 ? 33.749 1.347 26.550 1.00 40.50 116 ASP A O 1
ATOM 926 N N . ASN A 1 117 ? 34.386 2.449 24.708 1.00 41.81 117 ASN A N 1
ATOM 927 C CA . ASN A 1 117 ? 34.380 1.285 23.823 1.00 41.81 117 ASN A CA 1
ATOM 928 C C . ASN A 1 117 ? 35.658 0.456 24.044 1.00 41.81 117 ASN A C 1
ATOM 930 O O . ASN A 1 117 ? 36.571 0.434 23.214 1.00 41.81 117 ASN A O 1
ATOM 934 N N . GLY A 1 118 ? 35.709 -0.257 25.167 1.00 38.44 118 GLY A N 1
ATOM 935 C CA . GLY A 1 118 ? 36.675 -1.316 25.414 1.00 38.44 118 GLY A CA 1
ATOM 936 C C . GLY A 1 118 ? 36.516 -2.451 24.398 1.00 38.44 118 GLY A C 1
ATOM 937 O O . GLY A 1 118 ? 35.572 -3.233 24.460 1.00 38.44 118 GLY A O 1
ATOM 938 N N . LEU A 1 119 ? 37.444 -2.499 23.439 1.00 43.84 119 LEU A N 1
ATOM 939 C CA . LEU A 1 119 ? 37.947 -3.670 22.703 1.00 43.84 119 LEU A CA 1
ATOM 940 C C . LEU A 1 119 ? 36.995 -4.881 22.620 1.00 43.84 119 LEU A C 1
ATOM 942 O O . LEU A 1 119 ? 37.195 -5.908 23.268 1.00 43.84 119 LEU A O 1
ATOM 946 N N . ILE A 1 120 ? 35.984 -4.798 21.753 1.00 51.00 120 ILE A N 1
ATOM 947 C CA . ILE A 1 120 ? 35.166 -5.963 21.398 1.00 51.00 120 ILE A CA 1
ATOM 948 C C . ILE A 1 120 ? 36.024 -6.916 20.555 1.00 51.00 120 ILE A C 1
ATOM 950 O O . ILE A 1 120 ? 36.367 -6.612 19.410 1.00 51.00 120 ILE A O 1
ATOM 954 N N . ASP A 1 121 ? 36.360 -8.076 21.125 1.00 50.56 121 ASP A N 1
ATOM 955 C CA . ASP A 1 121 ? 37.110 -9.147 20.464 1.00 50.56 121 ASP A CA 1
ATOM 956 C C . ASP A 1 121 ? 36.376 -9.597 19.186 1.00 50.56 121 ASP A C 1
ATOM 958 O O . ASP A 1 121 ? 35.330 -10.259 19.201 1.00 50.56 121 ASP A O 1
ATOM 962 N N . GLN A 1 122 ? 36.936 -9.199 18.042 1.00 57.28 122 GLN A N 1
ATOM 963 C CA . GLN A 1 122 ? 36.373 -9.399 16.707 1.00 57.28 122 GLN A CA 1
ATOM 964 C C . GLN A 1 122 ? 36.181 -10.886 16.356 1.00 57.28 122 GLN A C 1
ATOM 966 O O . GLN A 1 122 ? 35.458 -11.216 15.410 1.00 57.28 122 GLN A O 1
ATOM 971 N N . ARG A 1 123 ? 36.782 -11.806 17.123 1.00 51.44 123 ARG A N 1
ATOM 972 C CA . ARG A 1 123 ? 36.678 -13.250 16.886 1.00 51.44 123 ARG A CA 1
ATOM 973 C C . ARG A 1 123 ? 35.379 -13.863 17.409 1.00 51.44 123 ARG A C 1
ATOM 975 O O . ARG A 1 123 ? 35.005 -14.931 16.935 1.00 51.44 123 ARG A O 1
ATOM 982 N N . VAL A 1 124 ? 34.623 -13.172 18.267 1.00 52.00 124 VAL A N 1
ATOM 983 C CA . VAL A 1 124 ? 33.320 -13.667 18.761 1.00 52.00 124 VAL A CA 1
ATOM 984 C C . VAL A 1 124 ? 32.154 -13.261 17.839 1.00 52.00 124 VAL A C 1
ATOM 986 O O . VAL A 1 124 ? 31.101 -13.900 17.823 1.00 52.00 124 VAL A O 1
ATOM 989 N N . LEU A 1 125 ? 32.334 -12.247 16.981 1.00 51.56 125 LEU A N 1
ATOM 990 C CA . LEU A 1 125 ? 31.253 -11.708 16.142 1.00 51.56 125 LEU A CA 1
ATOM 991 C C . LEU A 1 125 ? 31.015 -12.438 14.809 1.00 51.56 125 LEU A C 1
ATOM 993 O O . LEU A 1 125 ? 30.025 -12.146 14.133 1.00 51.56 125 LEU A O 1
ATOM 997 N N . LYS A 1 126 ? 31.840 -13.419 14.419 1.00 55.28 126 LYS A N 1
ATOM 998 C CA . LYS A 1 126 ? 31.662 -14.098 13.119 1.00 55.28 126 LYS A CA 1
ATOM 999 C C . LYS A 1 126 ? 30.594 -15.201 13.088 1.00 55.28 126 LYS A C 1
ATOM 1001 O O . LYS A 1 126 ? 30.145 -15.538 11.996 1.00 55.28 126 LYS A O 1
ATOM 1006 N N . GLN A 1 127 ? 30.086 -15.695 14.223 1.00 50.41 127 GLN A N 1
ATOM 1007 C CA . GLN A 1 127 ? 29.122 -16.815 14.209 1.00 50.41 127 GLN A CA 1
ATOM 1008 C C . GLN A 1 127 ? 27.632 -16.406 14.260 1.00 50.41 127 GLN A C 1
ATOM 1010 O O . GLN A 1 127 ? 26.764 -17.239 14.011 1.00 50.41 127 GLN A O 1
ATOM 1015 N N . ARG A 1 128 ? 27.272 -15.146 14.557 1.00 50.53 128 ARG A N 1
ATOM 1016 C CA . ARG A 1 128 ? 25.849 -14.766 14.762 1.00 50.53 128 ARG A CA 1
ATOM 1017 C C . ARG A 1 128 ? 25.120 -14.187 13.547 1.00 50.53 128 ARG A C 1
ATOM 1019 O O . ARG A 1 128 ? 23.914 -13.961 13.629 1.00 50.53 128 ARG A O 1
ATOM 1026 N N . ARG A 1 129 ? 25.791 -13.979 12.409 1.00 51.06 129 ARG A N 1
ATOM 1027 C CA . ARG A 1 129 ? 25.144 -13.386 11.220 1.00 51.06 129 ARG A CA 1
ATOM 1028 C C . ARG A 1 129 ? 24.421 -14.370 10.297 1.00 51.06 129 ARG A C 1
ATOM 1030 O O . ARG A 1 129 ? 23.626 -13.912 9.489 1.00 51.06 129 ARG A O 1
ATOM 1037 N N . ASN A 1 130 ? 24.585 -15.687 10.450 1.00 47.34 130 ASN A N 1
ATOM 1038 C CA . ASN A 1 130 ? 23.954 -16.636 9.519 1.00 47.34 130 ASN A CA 1
ATOM 1039 C C . ASN A 1 130 ? 22.598 -17.211 9.964 1.00 47.34 130 ASN A C 1
ATOM 1041 O O . ASN A 1 130 ? 21.814 -17.607 9.114 1.00 47.34 130 ASN A O 1
ATOM 1045 N N . VAL A 1 131 ? 22.240 -17.189 11.253 1.00 47.75 131 VAL A N 1
ATOM 1046 C CA . VAL A 1 131 ? 20.929 -17.733 11.678 1.00 47.75 131 VAL A CA 1
ATOM 1047 C C . VAL A 1 131 ? 19.794 -16.722 11.465 1.00 47.75 131 VAL A C 1
ATOM 1049 O O . VAL A 1 131 ? 18.696 -17.093 11.059 1.00 47.75 131 VAL A O 1
ATOM 1052 N N . LYS A 1 132 ? 20.053 -15.419 11.645 1.00 50.41 132 LYS A N 1
ATOM 1053 C CA . LYS A 1 132 ? 19.013 -14.388 11.468 1.00 50.41 132 LYS A CA 1
ATOM 1054 C C . LYS A 1 132 ? 18.683 -14.108 9.999 1.00 50.41 132 LYS A C 1
ATOM 1056 O O . LYS A 1 132 ? 17.534 -13.815 9.689 1.00 50.41 132 LYS A O 1
ATOM 1061 N N . GLN A 1 133 ? 19.649 -14.241 9.088 1.00 47.81 133 GLN A N 1
ATOM 1062 C CA . GLN A 1 133 ? 19.402 -13.994 7.664 1.00 47.81 133 GLN A CA 1
ATOM 1063 C C . GLN A 1 133 ? 18.717 -15.180 6.966 1.00 47.81 133 GLN A C 1
ATOM 1065 O O . GLN A 1 133 ? 17.949 -14.967 6.032 1.00 47.81 133 GLN A O 1
ATOM 1070 N N . ILE A 1 134 ? 18.905 -16.411 7.459 1.00 44.03 134 ILE A N 1
ATOM 1071 C CA . ILE A 1 134 ? 18.151 -17.578 6.973 1.00 44.03 134 ILE A CA 1
ATOM 1072 C C . ILE A 1 134 ? 16.689 -17.519 7.448 1.00 44.03 134 ILE A C 1
ATOM 1074 O O . ILE A 1 134 ? 15.796 -17.906 6.698 1.00 44.03 134 ILE A O 1
ATOM 1078 N N . LEU A 1 135 ? 16.411 -16.941 8.625 1.00 45.22 135 LEU A N 1
ATOM 1079 C CA . LEU A 1 135 ? 15.033 -16.734 9.083 1.00 45.22 135 LEU A CA 1
ATOM 1080 C C . LEU A 1 135 ? 14.334 -15.561 8.370 1.00 45.22 135 LEU A C 1
ATOM 1082 O O . LEU A 1 135 ? 13.160 -15.671 8.038 1.00 45.22 135 LEU A O 1
ATOM 1086 N N . ALA A 1 136 ? 15.044 -14.475 8.046 1.00 49.25 136 ALA A N 1
ATOM 1087 C CA . ALA A 1 136 ? 14.463 -13.331 7.326 1.00 49.25 136 ALA A CA 1
ATOM 1088 C C . ALA A 1 136 ? 14.139 -13.627 5.849 1.00 49.25 136 ALA A C 1
ATOM 1090 O O . ALA A 1 136 ? 13.378 -12.901 5.218 1.00 49.25 136 ALA A O 1
ATOM 1091 N N . ARG A 1 137 ? 14.711 -14.702 5.296 1.00 43.72 137 ARG A N 1
ATOM 1092 C CA . ARG A 1 137 ? 14.407 -15.204 3.952 1.00 43.72 137 ARG A CA 1
ATOM 1093 C C . ARG A 1 137 ? 13.436 -16.381 3.973 1.00 43.72 137 ARG A C 1
ATOM 1095 O O . ARG A 1 137 ? 13.269 -17.027 2.938 1.00 43.72 137 ARG A O 1
ATOM 1102 N N . SER A 1 138 ? 12.822 -16.676 5.128 1.00 47.03 138 SER A N 1
ATOM 1103 C CA . SER A 1 138 ? 11.722 -17.632 5.224 1.00 47.03 138 SER A CA 1
ATOM 1104 C C . SER A 1 138 ? 10.558 -17.092 4.400 1.00 47.03 138 SER A C 1
ATOM 1106 O O . SER A 1 138 ? 9.760 -16.298 4.863 1.00 47.03 138 SER A O 1
ATOM 1108 N N . LYS A 1 139 ? 10.607 -17.471 3.119 1.00 45.47 139 LYS A N 1
ATOM 1109 C CA . LYS A 1 139 ? 9.552 -17.548 2.121 1.00 45.47 139 LYS A CA 1
ATOM 1110 C C . LYS A 1 139 ? 8.557 -16.410 2.271 1.00 45.47 139 LYS A C 1
ATOM 1112 O O . LYS A 1 139 ? 7.702 -16.510 3.142 1.00 45.47 139 LYS A O 1
ATOM 1117 N N . ALA A 1 140 ? 8.638 -15.399 1.394 1.00 53.66 140 ALA A N 1
ATOM 1118 C CA . ALA A 1 140 ? 7.467 -14.589 1.055 1.00 53.66 140 ALA A CA 1
ATOM 1119 C C . ALA A 1 140 ? 6.276 -15.541 1.113 1.00 53.66 140 ALA A C 1
ATOM 1121 O O . ALA A 1 140 ? 6.297 -16.553 0.399 1.00 53.66 140 ALA A O 1
ATOM 1122 N N . LEU A 1 141 ? 5.419 -15.370 2.133 1.00 62.06 141 LEU A N 1
ATOM 1123 C CA . LEU A 1 141 ? 4.355 -16.325 2.386 1.00 62.06 141 LEU A CA 1
ATOM 1124 C C . LEU A 1 141 ? 3.593 -16.295 1.076 1.00 62.06 141 LEU A C 1
ATOM 1126 O O . LEU A 1 141 ? 3.048 -15.262 0.714 1.00 62.06 141 LEU A O 1
ATOM 1130 N N . GLN A 1 142 ? 3.686 -17.351 0.278 1.00 66.69 142 GLN A N 1
ATOM 1131 C CA . GLN A 1 142 ? 2.964 -17.357 -0.976 1.00 66.69 142 GLN A CA 1
ATOM 1132 C C . GLN A 1 142 ? 1.500 -17.383 -0.572 1.00 66.69 142 GLN A C 1
ATOM 1134 O O . GLN A 1 142 ? 1.120 -18.173 0.297 1.00 66.69 142 GLN A O 1
ATOM 1139 N N . TRP A 1 143 ? 0.705 -16.480 -1.139 1.00 77.56 143 TRP A N 1
ATOM 1140 C CA . TRP A 1 143 ? -0.737 -16.486 -0.948 1.00 77.56 143 TRP A CA 1
ATOM 1141 C C . TRP A 1 143 ? -1.264 -17.823 -1.467 1.00 77.56 143 TRP A C 1
ATOM 1143 O O . TRP A 1 143 ? -1.422 -18.036 -2.669 1.00 77.56 143 TRP A O 1
ATOM 1153 N N . THR A 1 144 ? -1.435 -18.783 -0.563 1.00 69.38 144 THR A N 1
ATOM 1154 C CA . THR A 1 144 ? -2.041 -20.072 -0.876 1.00 69.38 144 THR A CA 1
ATOM 1155 C C . THR A 1 144 ? -3.516 -19.848 -1.181 1.00 69.38 144 THR A C 1
ATOM 1157 O O . THR A 1 144 ? -4.086 -18.871 -0.712 1.00 69.38 144 THR A O 1
ATOM 1160 N N . LYS A 1 145 ? -4.138 -20.743 -1.961 1.00 69.31 145 LYS A N 1
ATOM 1161 C CA . LYS A 1 145 ? -5.505 -20.611 -2.521 1.00 69.31 145 LYS A CA 1
ATOM 1162 C C . LYS A 1 145 ? -6.609 -20.131 -1.559 1.00 69.31 145 LYS A C 1
ATOM 1164 O O . LYS A 1 145 ? -7.677 -19.762 -2.026 1.00 69.31 145 LYS A O 1
ATOM 1169 N N . SER A 1 146 ? -6.386 -20.188 -0.250 1.00 80.50 146 SER A N 1
ATOM 1170 C CA . SER A 1 146 ? -7.288 -19.650 0.760 1.00 80.50 146 SER A CA 1
ATOM 1171 C C . SER A 1 146 ? -6.506 -18.754 1.716 1.00 80.50 146 SER A C 1
ATOM 1173 O O . SER A 1 146 ? -5.481 -19.174 2.264 1.00 80.50 146 SER A O 1
ATOM 1175 N N . TYR A 1 147 ? -7.000 -17.530 1.902 1.00 90.69 147 TYR A N 1
ATOM 1176 C CA . TYR A 1 147 ? -6.504 -16.605 2.912 1.00 90.69 147 TYR A CA 1
ATOM 1177 C C . TYR A 1 147 ? -6.906 -17.091 4.306 1.00 90.69 147 TYR A C 1
ATOM 1179 O O . TYR A 1 147 ? -8.025 -17.563 4.510 1.00 90.69 147 TYR A O 1
ATOM 1187 N N . VAL A 1 148 ? -5.991 -16.975 5.264 1.00 91.12 148 VAL A N 1
ATOM 1188 C CA . VAL A 1 148 ? -6.253 -17.274 6.674 1.00 91.12 148 VAL A CA 1
ATOM 1189 C C . VAL A 1 148 ? -6.274 -15.950 7.417 1.00 91.12 148 VAL A C 1
ATOM 1191 O O . VAL A 1 148 ? -5.308 -15.192 7.328 1.00 91.12 148 VAL A O 1
ATOM 1194 N N . LEU A 1 149 ? -7.368 -15.682 8.134 1.00 93.19 149 LEU A N 1
ATOM 1195 C CA . LEU A 1 149 ? -7.519 -14.446 8.898 1.00 93.19 149 LEU A CA 1
ATOM 1196 C C . LEU A 1 149 ? -6.392 -14.301 9.934 1.00 93.19 149 LEU A C 1
ATOM 1198 O O . LEU A 1 149 ? -6.016 -15.292 10.572 1.00 93.19 149 LEU A O 1
ATOM 1202 N N . PRO A 1 150 ? -5.863 -13.080 10.125 1.00 92.94 150 PRO A N 1
ATOM 1203 C CA . PRO A 1 150 ? -4.898 -1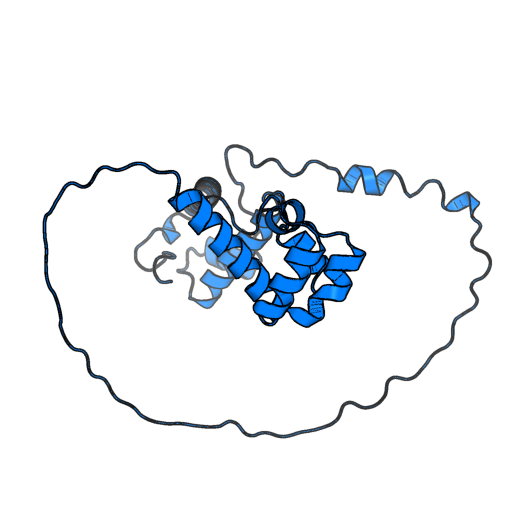2.812 11.175 1.00 92.94 150 PRO A CA 1
ATOM 1204 C C . PRO A 1 150 ? -5.551 -12.944 12.553 1.00 92.94 150 PRO A C 1
ATOM 1206 O O . PRO A 1 150 ? -6.773 -12.895 12.704 1.00 92.94 150 PRO A O 1
ATOM 1209 N N . GLU A 1 151 ? -4.722 -13.068 13.586 1.00 93.75 151 GLU A N 1
ATOM 1210 C CA . GLU A 1 151 ? -5.218 -12.947 14.951 1.00 93.75 151 GLU A CA 1
ATOM 1211 C C . GLU A 1 151 ? -5.570 -11.482 15.234 1.00 93.75 151 GLU A C 1
ATOM 1213 O O . GLU A 1 151 ? -4.700 -10.611 15.288 1.00 93.75 151 GLU A O 1
ATOM 1218 N N . PHE A 1 152 ? -6.866 -11.212 15.385 1.00 94.94 152 PHE A N 1
ATOM 1219 C CA . PHE A 1 152 ? -7.354 -9.881 15.713 1.00 94.94 152 PHE A CA 1
ATOM 1220 C C . PHE A 1 152 ? -7.023 -9.492 17.166 1.00 94.94 152 PHE A C 1
ATOM 1222 O O . PHE A 1 152 ? -6.991 -10.359 18.047 1.00 94.94 152 PHE A O 1
ATOM 1229 N N . PRO A 1 153 ? -6.852 -8.186 17.447 1.00 94.88 153 PRO A N 1
ATOM 1230 C CA . PRO A 1 153 ? -6.784 -7.659 18.808 1.00 94.88 153 PRO A CA 1
ATOM 1231 C C . PRO A 1 153 ? -7.959 -8.102 19.679 1.00 94.88 153 PRO A C 1
ATOM 1233 O O . PRO A 1 153 ? -9.041 -8.412 19.181 1.00 94.88 153 PRO A O 1
ATOM 1236 N N . TYR A 1 154 ? -7.758 -8.096 20.997 1.00 95.69 154 TYR A N 1
ATOM 1237 C CA . TYR A 1 154 ? -8.737 -8.614 21.955 1.00 95.69 154 TYR A CA 1
ATOM 1238 C C . TYR A 1 154 ? -10.112 -7.937 21.858 1.00 95.69 154 TYR A C 1
ATOM 1240 O O . TYR A 1 154 ? -11.124 -8.627 21.870 1.00 95.69 154 TYR A O 1
ATOM 1248 N N . ASP A 1 155 ? -10.162 -6.613 21.717 1.00 93.56 155 ASP A N 1
ATOM 1249 C CA . ASP A 1 155 ? -11.407 -5.848 21.577 1.00 93.56 155 ASP A CA 1
ATOM 1250 C C . ASP A 1 155 ? -12.189 -6.246 20.318 1.00 93.56 155 ASP A C 1
ATOM 1252 O O . ASP A 1 155 ? -13.388 -6.525 20.391 1.00 93.56 155 ASP A O 1
ATOM 1256 N N . VAL A 1 156 ? -11.495 -6.358 19.183 1.00 94.75 156 VAL A N 1
ATOM 1257 C CA . VAL A 1 156 ? -12.074 -6.829 17.918 1.00 94.75 156 VAL A CA 1
ATOM 1258 C C . VAL A 1 156 ? -12.550 -8.278 18.055 1.00 94.75 156 VAL A C 1
ATOM 1260 O O . VAL A 1 156 ? -13.671 -8.602 17.671 1.00 94.75 156 VAL A O 1
ATOM 1263 N N . LYS A 1 157 ? -11.737 -9.153 18.657 1.00 94.38 157 LYS A N 1
ATOM 1264 C CA . LYS A 1 157 ? -12.066 -10.567 18.886 1.00 94.38 157 LYS A CA 1
ATOM 1265 C C . LYS A 1 157 ? -13.295 -10.736 19.780 1.00 94.38 157 LYS A C 1
ATOM 1267 O O . LYS A 1 157 ? -14.150 -11.559 19.466 1.00 94.38 157 LYS A O 1
ATOM 1272 N N . CYS A 1 158 ? -13.404 -9.961 20.859 1.00 95.00 158 CYS A N 1
ATOM 1273 C CA . CYS A 1 158 ? -14.579 -9.943 21.728 1.00 95.00 158 CYS A CA 1
ATOM 1274 C C . CYS A 1 158 ? -15.827 -9.521 20.957 1.00 95.00 158 CYS A C 1
ATOM 1276 O O . CYS A 1 158 ? -16.826 -10.229 20.996 1.00 95.00 158 CYS A O 1
ATOM 1278 N N . MET A 1 159 ? -15.757 -8.425 20.198 1.00 93.31 159 MET A N 1
ATOM 1279 C CA . MET A 1 159 ? -16.894 -7.962 19.402 1.00 93.31 159 MET A CA 1
ATOM 1280 C C . MET A 1 159 ? -17.336 -9.006 18.361 1.00 93.31 159 MET A C 1
ATOM 1282 O O . MET A 1 159 ? -18.530 -9.279 18.237 1.00 93.31 159 MET A O 1
ATOM 1286 N N . LEU A 1 160 ? -16.386 -9.616 17.644 1.00 93.31 160 LEU A N 1
ATOM 1287 C CA . LEU A 1 160 ? -16.669 -10.664 16.658 1.00 93.31 160 LEU A CA 1
ATOM 1288 C C . LEU A 1 160 ? -17.279 -11.915 17.310 1.00 93.31 160 LEU A C 1
ATOM 1290 O O . LEU A 1 160 ? -18.188 -12.518 16.745 1.00 93.31 160 LEU A O 1
ATOM 1294 N N . ALA A 1 161 ? -16.816 -12.290 18.507 1.00 92.19 161 ALA A N 1
ATOM 1295 C CA . ALA A 1 161 ? -17.370 -13.409 19.271 1.00 92.19 161 ALA A CA 1
ATOM 1296 C C . ALA A 1 161 ? -18.787 -13.120 19.798 1.00 92.19 161 ALA A C 1
ATOM 1298 O O . ALA A 1 161 ? -19.622 -14.019 19.850 1.00 92.19 161 ALA A O 1
ATOM 1299 N N . GLU A 1 162 ? -19.064 -11.865 20.154 1.00 93.19 162 GLU A N 1
ATOM 1300 C CA . GLU A 1 162 ? -20.383 -11.385 20.578 1.00 93.19 162 GLU A CA 1
ATOM 1301 C C . GLU A 1 162 ? -21.353 -11.157 19.405 1.00 93.19 162 GLU A C 1
ATOM 1303 O O . GLU A 1 162 ? -22.516 -10.844 19.650 1.00 93.19 162 GLU A O 1
ATOM 1308 N N . GLN A 1 163 ? -20.895 -11.309 18.153 1.00 89.56 163 GLN A N 1
ATOM 1309 C CA . GLN A 1 163 ? -21.677 -11.098 16.924 1.00 89.56 163 GLN A CA 1
ATOM 1310 C C . GLN A 1 163 ? -22.369 -9.726 16.879 1.00 89.56 163 GLN A C 1
ATOM 1312 O O . GLN A 1 163 ? -23.503 -9.580 16.425 1.00 89.56 163 GLN A O 1
ATOM 1317 N N . LYS A 1 164 ? -21.686 -8.697 17.391 1.00 87.56 164 LYS A N 1
ATOM 1318 C CA . LYS A 1 164 ? -22.188 -7.321 17.377 1.00 87.56 164 LYS A CA 1
ATOM 1319 C C . LYS A 1 164 ? -21.844 -6.639 16.061 1.00 87.56 164 LYS A C 1
ATOM 1321 O O . LYS A 1 164 ? -20.711 -6.736 15.593 1.00 87.56 164 LYS A O 1
ATOM 1326 N N . CYS A 1 165 ? -22.801 -5.883 15.523 1.00 87.75 165 CYS A N 1
ATOM 1327 C CA . CYS A 1 165 ? -22.572 -5.008 14.378 1.00 87.75 165 CYS A CA 1
ATOM 1328 C C . CYS A 1 165 ? -21.411 -4.037 14.678 1.00 87.75 165 CYS A C 1
ATOM 1330 O O . CYS A 1 165 ? -21.481 -3.305 15.674 1.00 87.75 165 CYS A O 1
ATOM 1332 N N . PRO A 1 166 ? -20.345 -4.021 13.858 1.00 90.12 166 PRO A N 1
ATOM 1333 C CA . PRO A 1 166 ? -19.227 -3.123 14.072 1.00 90.12 166 PRO A CA 1
ATOM 1334 C C . PRO A 1 166 ? -19.633 -1.679 13.766 1.00 90.12 166 PRO A C 1
ATOM 1336 O O . PRO A 1 166 ? -20.069 -1.340 12.660 1.00 90.12 166 PRO A O 1
ATOM 1339 N N . ASP A 1 167 ? -19.418 -0.791 14.735 1.00 90.31 167 ASP A N 1
ATOM 1340 C CA . ASP A 1 167 ? -19.520 0.643 14.490 1.00 90.31 167 ASP A CA 1
ATOM 1341 C C . ASP A 1 167 ? -18.462 1.115 13.471 1.00 90.31 167 ASP A C 1
ATOM 1343 O O . ASP A 1 167 ? -17.615 0.358 12.987 1.00 90.31 167 ASP A O 1
ATOM 1347 N N . HIS A 1 168 ? -18.511 2.393 13.098 1.00 89.62 168 HIS A N 1
ATOM 1348 C CA . HIS A 1 168 ? -17.572 2.943 12.121 1.00 89.62 168 HIS A CA 1
ATOM 1349 C C . HIS A 1 168 ? -16.099 2.829 12.566 1.00 89.62 168 HIS A C 1
ATOM 1351 O O . HIS A 1 168 ? -15.242 2.485 11.753 1.00 89.62 168 HIS A O 1
ATOM 1357 N N . SER A 1 169 ? -15.802 3.048 13.853 1.00 92.06 169 SER A N 1
ATOM 1358 C CA . SER A 1 169 ? -14.437 2.940 14.387 1.00 92.06 169 SER A CA 1
ATOM 1359 C C . SER A 1 169 ? -13.929 1.504 14.320 1.00 92.06 169 SER A C 1
ATOM 1361 O O . SER A 1 169 ? -12.770 1.262 13.978 1.00 92.06 169 SER A O 1
ATOM 1363 N N . MET A 1 170 ? -14.793 0.544 14.632 1.00 93.25 170 MET A N 1
ATOM 1364 C CA . MET A 1 170 ? -14.440 -0.862 14.639 1.00 93.25 170 MET A CA 1
ATOM 1365 C C . MET A 1 170 ? -14.288 -1.418 13.222 1.00 93.25 170 MET A C 1
ATOM 1367 O O . MET A 1 170 ? -13.359 -2.183 12.967 1.00 93.25 170 MET A O 1
ATOM 1371 N N . ARG A 1 171 ? -15.123 -0.972 12.271 1.00 92.06 171 ARG A N 1
ATOM 1372 C CA . ARG A 1 171 ? -14.955 -1.285 10.841 1.00 92.06 171 ARG A CA 1
ATOM 1373 C C . ARG A 1 171 ? -13.600 -0.818 10.319 1.00 92.06 171 ARG A C 1
ATOM 1375 O O . ARG A 1 171 ? -12.906 -1.610 9.686 1.00 92.06 171 ARG A O 1
ATOM 1382 N N . ILE A 1 172 ? -13.202 0.420 10.627 1.00 91.50 172 ILE A N 1
ATOM 1383 C CA . ILE A 1 172 ? -11.876 0.943 10.258 1.00 91.50 172 ILE A CA 1
ATOM 1384 C C . ILE A 1 172 ? -10.776 0.058 10.846 1.00 91.50 172 ILE A C 1
ATOM 1386 O O . ILE A 1 172 ? -9.920 -0.405 10.099 1.00 91.50 172 ILE A O 1
ATOM 1390 N N . ARG A 1 173 ? -10.841 -0.263 12.144 1.00 94.38 173 ARG A N 1
ATOM 1391 C CA . ARG A 1 173 ? -9.839 -1.123 12.793 1.00 94.38 173 ARG A CA 1
ATOM 1392 C C . ARG A 1 173 ? -9.715 -2.491 12.127 1.00 94.38 173 ARG A C 1
ATOM 1394 O O . ARG A 1 173 ? -8.603 -2.935 11.862 1.00 94.38 173 ARG A O 1
ATOM 1401 N N . ILE A 1 174 ? -10.831 -3.158 11.827 1.00 94.56 174 ILE A N 1
ATOM 1402 C CA . ILE A 1 174 ? -10.810 -4.460 11.141 1.00 94.56 174 ILE A CA 1
ATOM 1403 C C . ILE A 1 174 ? -10.121 -4.334 9.776 1.00 94.56 174 ILE A C 1
ATOM 1405 O O . ILE A 1 174 ? -9.249 -5.143 9.459 1.00 94.56 174 ILE A O 1
ATOM 1409 N N . ILE A 1 175 ? -10.466 -3.307 8.993 1.00 93.50 175 ILE A N 1
ATOM 1410 C CA . ILE A 1 175 ? -9.864 -3.062 7.675 1.00 93.50 175 ILE A CA 1
ATOM 1411 C C . ILE A 1 175 ? -8.362 -2.795 7.798 1.00 93.50 175 ILE A C 1
ATOM 1413 O O . ILE A 1 175 ? -7.587 -3.405 7.066 1.00 93.50 175 ILE A O 1
ATOM 1417 N N . GLU A 1 176 ? -7.938 -1.932 8.722 1.00 93.69 176 GLU A N 1
ATOM 1418 C CA . GLU A 1 176 ? -6.525 -1.605 8.940 1.00 93.69 176 GLU A CA 1
ATOM 1419 C C . GLU A 1 176 ? -5.709 -2.851 9.302 1.00 93.69 176 GLU A C 1
ATOM 1421 O O . GLU A 1 176 ? -4.624 -3.057 8.756 1.00 93.69 176 GLU A O 1
ATOM 1426 N N . PHE A 1 177 ? -6.246 -3.723 10.162 1.00 94.56 177 PHE A N 1
ATOM 1427 C CA . PHE A 1 177 ? -5.590 -4.981 10.522 1.00 94.56 177 PHE A CA 1
ATOM 1428 C C . PHE A 1 177 ? -5.460 -5.934 9.336 1.00 94.56 177 PHE A C 1
ATOM 1430 O O . PHE A 1 177 ? -4.391 -6.507 9.124 1.00 94.56 177 PHE A O 1
ATOM 1437 N N . LEU A 1 178 ? -6.522 -6.085 8.542 1.00 94.69 178 LEU A N 1
ATOM 1438 C CA . LEU A 1 178 ? -6.490 -6.917 7.341 1.00 94.69 178 LEU A CA 1
ATOM 1439 C C . LEU A 1 178 ? -5.513 -6.358 6.305 1.00 94.69 178 LEU A C 1
ATOM 1441 O O . LEU A 1 178 ? -4.707 -7.104 5.761 1.00 94.69 178 LEU A O 1
ATOM 1445 N N . GLN A 1 179 ? -5.519 -5.046 6.067 1.00 92.38 179 GLN A N 1
ATOM 1446 C CA . GLN A 1 179 ? -4.589 -4.399 5.142 1.00 92.38 179 GLN A CA 1
ATOM 1447 C C . GLN A 1 179 ? -3.139 -4.572 5.591 1.00 92.38 179 GLN A C 1
ATOM 1449 O O . GLN A 1 179 ? -2.297 -4.962 4.780 1.00 92.38 179 GLN A O 1
ATOM 1454 N N . ALA A 1 180 ? -2.854 -4.339 6.876 1.00 91.44 180 ALA A N 1
ATOM 1455 C CA . ALA A 1 180 ? -1.533 -4.543 7.454 1.00 91.44 180 ALA A CA 1
ATOM 1456 C C . ALA A 1 180 ? -1.066 -5.993 7.277 1.00 91.44 180 ALA A C 1
ATOM 1458 O O . ALA A 1 180 ? 0.059 -6.221 6.828 1.00 91.44 180 ALA A O 1
ATOM 1459 N N . ASP A 1 181 ? -1.932 -6.972 7.547 1.00 92.31 181 ASP A N 1
ATOM 1460 C CA . ASP A 1 181 ? -1.609 -8.384 7.355 1.00 92.31 181 ASP A CA 1
ATOM 1461 C C . ASP A 1 181 ? -1.377 -8.731 5.879 1.00 92.31 181 ASP A C 1
ATOM 1463 O O . ASP A 1 181 ? -0.405 -9.409 5.546 1.00 92.31 181 ASP A O 1
ATOM 1467 N N . MET A 1 182 ? -2.211 -8.214 4.974 1.00 90.25 182 MET A N 1
ATOM 1468 C CA . MET A 1 182 ? -2.093 -8.460 3.538 1.00 90.25 182 MET A CA 1
ATOM 1469 C C . MET A 1 182 ? -0.754 -7.985 2.967 1.00 90.25 182 MET A C 1
ATOM 1471 O O . MET A 1 182 ? -0.237 -8.623 2.049 1.00 90.25 182 MET A O 1
ATOM 1475 N N . THR A 1 183 ? -0.148 -6.925 3.521 1.00 88.38 183 THR A N 1
ATOM 1476 C CA . THR A 1 183 ? 1.134 -6.390 3.026 1.00 88.38 183 THR A CA 1
ATOM 1477 C C . THR A 1 183 ? 2.260 -7.429 2.974 1.00 88.38 183 THR A C 1
ATOM 1479 O O . THR A 1 183 ? 3.136 -7.327 2.115 1.00 88.38 183 THR A O 1
ATOM 1482 N N . LYS A 1 184 ? 2.217 -8.485 3.804 1.00 87.69 184 LYS A N 1
ATOM 1483 C CA . LYS A 1 184 ? 3.222 -9.567 3.795 1.00 87.69 184 LYS A CA 1
ATOM 1484 C C . LYS A 1 184 ? 3.207 -10.422 2.519 1.00 87.69 184 LYS A C 1
ATOM 1486 O O . LYS A 1 184 ? 4.169 -11.146 2.266 1.00 87.69 184 LYS A O 1
ATOM 1491 N N . TYR A 1 185 ? 2.140 -10.331 1.725 1.00 85.81 185 TYR A N 1
ATOM 1492 C CA . TYR A 1 185 ? 1.951 -11.075 0.478 1.00 85.81 185 TYR A CA 1
ATOM 1493 C C . TYR A 1 185 ? 2.067 -10.212 -0.787 1.00 85.81 185 TYR A C 1
ATOM 1495 O O . TYR A 1 185 ? 2.088 -10.741 -1.899 1.00 85.81 185 TYR A O 1
ATOM 1503 N N . LEU A 1 186 ? 2.084 -8.886 -0.646 1.00 82.62 186 LEU A N 1
ATOM 1504 C CA . LEU A 1 186 ? 2.057 -7.953 -1.768 1.00 82.62 186 LEU A CA 1
ATOM 1505 C C . LEU A 1 186 ? 3.484 -7.631 -2.215 1.00 82.62 186 LEU A C 1
ATOM 1507 O O . LEU A 1 186 ? 3.992 -6.555 -1.921 1.00 82.62 186 LEU A O 1
ATOM 1511 N N . GLU A 1 187 ? 4.144 -8.568 -2.909 1.00 80.25 187 GLU A N 1
ATOM 1512 C CA . GLU A 1 187 ? 5.535 -8.457 -3.396 1.00 80.25 187 GLU A CA 1
ATOM 1513 C C . GLU A 1 187 ? 5.786 -7.184 -4.242 1.00 80.25 187 GLU A C 1
ATOM 1515 O O . GLU A 1 187 ? 5.776 -7.203 -5.469 1.00 80.25 187 GLU A O 1
ATOM 1520 N N . GLY A 1 188 ? 6.012 -6.046 -3.578 1.00 79.62 188 GLY A N 1
ATOM 1521 C CA . GLY A 1 188 ? 6.203 -4.735 -4.204 1.00 79.62 188 GLY A CA 1
ATOM 1522 C C . GLY A 1 188 ? 4.923 -4.034 -4.680 1.00 79.62 188 GLY A C 1
ATOM 1523 O O . GLY A 1 188 ? 5.029 -2.949 -5.249 1.00 79.62 188 GLY A O 1
ATOM 1524 N N . SER A 1 189 ? 3.736 -4.606 -4.449 1.00 81.38 189 SER A N 1
ATOM 1525 C CA . SER A 1 189 ? 2.464 -3.926 -4.729 1.00 81.38 189 SER A CA 1
ATOM 1526 C C . SER A 1 189 ? 1.994 -3.146 -3.505 1.00 81.38 189 SER A C 1
ATOM 1528 O O . SER A 1 189 ? 2.050 -3.650 -2.387 1.00 81.38 189 SER A O 1
ATOM 1530 N N . LEU A 1 190 ? 1.491 -1.928 -3.713 1.00 83.81 190 LEU A N 1
ATOM 1531 C CA . LEU A 1 190 ? 0.884 -1.134 -2.639 1.00 83.81 190 LEU A CA 1
ATOM 1532 C C . LEU A 1 190 ? -0.541 -1.607 -2.307 1.00 83.81 190 LEU A C 1
ATOM 1534 O O . LEU A 1 190 ? -0.997 -1.449 -1.179 1.00 83.81 190 LEU A O 1
ATOM 1538 N N . TYR A 1 191 ? -1.233 -2.202 -3.284 1.00 86.44 191 TYR A N 1
ATOM 1539 C CA . TYR A 1 191 ? -2.627 -2.619 -3.155 1.00 86.44 191 TYR A CA 1
ATOM 1540 C C . TYR A 1 191 ? -2.815 -4.082 -3.558 1.00 86.44 191 TYR A C 1
ATOM 1542 O O . TYR A 1 191 ? -2.134 -4.565 -4.473 1.00 86.44 191 TYR A O 1
ATOM 1550 N N . PRO A 1 192 ? -3.741 -4.798 -2.907 1.00 87.69 192 PRO A N 1
ATOM 1551 C CA . PRO A 1 192 ? -4.085 -6.145 -3.314 1.00 87.69 192 PRO A CA 1
ATOM 1552 C C . PRO A 1 192 ? -4.789 -6.175 -4.664 1.00 87.69 192 PRO A C 1
ATOM 1554 O O . PRO A 1 192 ? -5.498 -5.246 -5.049 1.00 87.69 192 PRO A O 1
ATOM 1557 N N . SER A 1 193 ? -4.612 -7.282 -5.378 1.00 89.06 193 SER A N 1
ATOM 1558 C CA . SER A 1 193 ? -5.441 -7.589 -6.542 1.00 89.06 193 SER A CA 1
ATOM 1559 C C . SER A 1 193 ? -6.893 -7.835 -6.124 1.00 89.06 193 SER A C 1
ATOM 1561 O O . SER A 1 193 ? -7.174 -8.213 -4.984 1.00 89.06 193 SER A O 1
ATOM 1563 N N . THR A 1 194 ? -7.821 -7.704 -7.071 1.00 90.88 194 THR A N 1
ATOM 1564 C CA . THR A 1 194 ? -9.240 -8.022 -6.851 1.00 90.88 194 THR A CA 1
ATOM 1565 C C . THR A 1 194 ? -9.435 -9.440 -6.311 1.00 90.88 194 THR A C 1
ATOM 1567 O O . THR A 1 194 ? -10.251 -9.643 -5.420 1.00 90.88 194 THR A O 1
ATOM 1570 N N . GLN A 1 195 ? -8.653 -10.415 -6.787 1.00 90.00 195 GLN A N 1
ATOM 1571 C CA . GLN A 1 195 ? -8.741 -11.791 -6.294 1.00 90.00 195 GLN A CA 1
ATOM 1572 C C . GLN A 1 195 ? -8.321 -11.901 -4.824 1.00 90.00 195 GLN A C 1
ATOM 1574 O O . GLN A 1 195 ? -9.027 -12.521 -4.043 1.00 90.00 195 GLN A O 1
ATOM 1579 N N . GLN A 1 196 ? -7.215 -11.266 -4.430 1.00 90.75 196 GLN A N 1
ATOM 1580 C CA . GLN A 1 196 ? -6.763 -11.279 -3.034 1.00 90.75 196 GLN A CA 1
ATOM 1581 C C . GLN A 1 196 ? -7.772 -10.602 -2.109 1.00 90.75 196 GLN A C 1
ATOM 1583 O O . GLN A 1 196 ? -8.044 -11.108 -1.026 1.00 90.75 196 GLN A O 1
ATOM 1588 N N . TYR A 1 197 ? -8.351 -9.479 -2.541 1.00 91.81 197 TYR A N 1
ATOM 1589 C CA . TYR A 1 197 ? -9.428 -8.827 -1.803 1.00 91.81 197 TYR A CA 1
ATOM 1590 C C . TYR A 1 197 ? -10.620 -9.775 -1.608 1.00 91.81 197 TYR A C 1
ATOM 1592 O O . TYR A 1 197 ? -11.070 -9.965 -0.481 1.00 91.81 197 TYR A O 1
ATOM 1600 N N . ASN A 1 198 ? -11.069 -10.435 -2.680 1.00 91.88 198 ASN A N 1
ATOM 1601 C CA . ASN A 1 198 ? -12.156 -11.410 -2.610 1.00 91.88 198 ASN A CA 1
ATOM 1602 C C . ASN A 1 198 ? -11.820 -12.576 -1.674 1.00 91.88 198 ASN A C 1
ATOM 1604 O O . ASN A 1 198 ? -12.673 -12.995 -0.903 1.00 91.88 198 ASN A O 1
ATOM 1608 N N . ASP A 1 199 ? -10.589 -13.086 -1.698 1.00 93.06 199 ASP A N 1
ATOM 1609 C CA . ASP A 1 199 ? -10.156 -14.164 -0.808 1.00 93.06 199 ASP A CA 1
ATOM 1610 C C . ASP A 1 199 ? -10.226 -13.746 0.672 1.00 93.06 199 ASP A C 1
ATOM 1612 O O . ASP A 1 199 ? -10.655 -14.541 1.508 1.00 93.06 199 ASP A O 1
ATOM 1616 N N . VAL A 1 200 ? -9.849 -12.502 1.000 1.00 93.56 200 VAL A N 1
ATOM 1617 C CA . VAL A 1 200 ? -9.960 -11.960 2.367 1.00 93.56 200 VAL A CA 1
ATOM 1618 C C . VAL A 1 200 ? -11.407 -11.784 2.782 1.00 93.56 200 VAL A C 1
ATOM 1620 O O . VAL A 1 200 ? -11.778 -12.218 3.870 1.00 93.56 200 VAL A O 1
ATOM 1623 N N . VAL A 1 201 ? -12.227 -11.172 1.927 1.00 92.25 201 VAL A N 1
ATOM 1624 C CA . VAL A 1 201 ? -13.654 -10.973 2.205 1.00 92.25 201 VAL A CA 1
ATOM 1625 C C . VAL A 1 201 ? -14.341 -12.321 2.400 1.00 92.25 201 VAL A C 1
ATOM 1627 O O . VAL A 1 201 ? -15.038 -12.510 3.390 1.00 92.25 201 VAL A O 1
ATOM 1630 N N . ASN A 1 202 ? -14.067 -13.295 1.532 1.00 92.75 202 ASN A N 1
ATOM 1631 C CA . ASN A 1 202 ? -14.588 -14.649 1.671 1.00 92.75 202 ASN A CA 1
ATOM 1632 C C . ASN A 1 202 ? -14.144 -15.287 2.991 1.00 92.75 202 ASN A C 1
ATOM 1634 O O . ASN A 1 202 ? -14.978 -15.836 3.701 1.00 92.75 202 ASN A O 1
ATOM 1638 N N . ALA A 1 203 ? -12.863 -15.200 3.361 1.00 94.06 203 ALA A N 1
ATOM 1639 C CA . ALA A 1 203 ? -12.387 -15.733 4.638 1.00 94.06 203 ALA A CA 1
ATOM 1640 C C . ALA A 1 203 ? -13.069 -15.056 5.840 1.00 94.06 203 ALA A C 1
ATOM 1642 O O . ALA A 1 203 ? -13.435 -15.734 6.802 1.00 94.06 203 ALA A O 1
ATOM 1643 N N . LEU A 1 204 ? -13.278 -13.738 5.768 1.00 93.81 204 LEU A N 1
ATOM 1644 C CA . LEU A 1 204 ? -13.940 -12.959 6.810 1.00 93.81 204 LEU A CA 1
ATOM 1645 C C . LEU A 1 204 ? -15.408 -13.360 6.969 1.00 93.81 204 LEU A C 1
ATOM 1647 O O . LEU A 1 204 ? -15.836 -13.629 8.087 1.00 93.81 204 LEU A O 1
ATOM 1651 N N . LEU A 1 205 ? -16.155 -13.463 5.869 1.00 92.19 205 LEU A N 1
ATOM 1652 C CA . LEU A 1 205 ? -17.571 -13.838 5.885 1.00 92.19 205 LEU A CA 1
ATOM 1653 C C . LEU A 1 205 ? -17.786 -15.316 6.233 1.00 92.19 205 LEU A C 1
ATOM 1655 O O . LEU A 1 205 ? -18.764 -15.652 6.889 1.00 92.19 205 LEU A O 1
ATOM 1659 N N . GLN A 1 206 ? -16.859 -16.204 5.864 1.00 93.12 206 GLN A N 1
ATOM 1660 C CA . GLN A 1 206 ? -16.901 -17.606 6.296 1.00 93.12 206 GLN A CA 1
ATOM 1661 C C . GLN A 1 206 ? -16.691 -17.745 7.810 1.00 93.12 206 GLN A C 1
ATOM 1663 O O . GLN A 1 206 ? -17.323 -18.590 8.441 1.00 93.12 206 GLN A O 1
ATOM 1668 N N . ALA A 1 207 ? -15.822 -16.923 8.408 1.00 94.12 207 ALA A N 1
ATOM 1669 C CA . ALA A 1 207 ? -15.605 -16.918 9.854 1.00 94.12 207 ALA A CA 1
ATOM 1670 C C . ALA A 1 207 ? -16.704 -16.162 10.622 1.00 94.12 207 ALA A C 1
ATOM 1672 O O . ALA A 1 207 ? -17.050 -16.542 11.742 1.00 94.12 207 ALA A O 1
ATOM 1673 N N . HIS A 1 208 ? -17.250 -15.098 10.026 1.00 92.81 208 HIS A N 1
ATOM 1674 C CA . HIS A 1 208 ? -18.193 -14.173 10.653 1.00 92.81 208 HIS A CA 1
ATOM 1675 C C . HIS A 1 208 ? -19.350 -13.816 9.697 1.00 92.81 208 HIS A C 1
ATOM 1677 O O . HIS A 1 208 ? -19.397 -12.697 9.182 1.00 92.81 208 HIS A O 1
ATOM 1683 N N . PRO A 1 209 ? -20.312 -14.736 9.475 1.00 90.88 209 PRO A N 1
ATOM 1684 C CA . PRO A 1 209 ? -21.383 -14.544 8.489 1.00 90.88 209 PRO A CA 1
ATOM 1685 C C . PRO A 1 209 ? -22.295 -13.344 8.764 1.00 90.88 209 PRO A C 1
ATOM 1687 O O . PRO A 1 209 ? -22.789 -12.729 7.827 1.00 90.88 209 PRO A O 1
ATOM 1690 N N . PHE A 1 210 ? -22.474 -12.966 10.036 1.00 89.44 210 PHE A N 1
ATOM 1691 C CA . PHE A 1 210 ? -23.310 -11.825 10.439 1.00 89.44 210 PHE A CA 1
ATOM 1692 C C . PHE A 1 210 ? -22.826 -10.479 9.866 1.00 89.44 210 PHE A C 1
ATOM 1694 O O . PHE A 1 210 ? -23.569 -9.502 9.867 1.00 89.44 210 PHE A O 1
ATOM 1701 N N . LEU A 1 211 ? -21.579 -10.405 9.382 1.00 89.62 211 LEU A N 1
ATOM 1702 C CA . LEU A 1 211 ? -21.042 -9.214 8.725 1.00 89.62 211 LEU A CA 1
ATOM 1703 C C . LEU A 1 211 ? -21.596 -9.004 7.308 1.00 89.62 211 LEU A C 1
ATOM 1705 O O . LEU A 1 211 ? -21.446 -7.906 6.781 1.00 89.62 211 LEU A O 1
ATOM 1709 N N . ASP A 1 212 ? -22.216 -10.018 6.698 1.00 85.06 212 ASP A N 1
ATOM 1710 C CA . ASP A 1 212 ? -22.895 -9.894 5.398 1.00 85.06 212 ASP A CA 1
ATOM 1711 C C . ASP A 1 212 ? -24.324 -9.339 5.540 1.00 85.06 212 ASP A C 1
ATOM 1713 O O . ASP A 1 212 ? -24.941 -8.938 4.558 1.00 85.06 212 ASP A O 1
ATOM 1717 N N . GLU A 1 213 ? -24.867 -9.299 6.762 1.00 78.19 213 GLU A N 1
ATOM 1718 C CA . GLU A 1 213 ? -26.231 -8.831 7.001 1.00 78.19 213 GLU A CA 1
ATOM 1719 C C . GLU A 1 213 ? -26.366 -7.319 6.756 1.00 78.19 213 GLU A C 1
ATOM 1721 O O . GLU A 1 213 ? -25.496 -6.513 7.121 1.00 78.19 213 GLU A O 1
ATOM 1726 N N . ASP A 1 214 ? -27.494 -6.929 6.154 1.00 64.19 214 ASP A N 1
ATOM 1727 C CA . ASP A 1 214 ? -27.838 -5.537 5.872 1.00 64.19 214 ASP A CA 1
ATOM 1728 C C . ASP A 1 214 ? -27.757 -4.691 7.156 1.00 64.19 214 ASP A C 1
ATOM 1730 O O . ASP A 1 214 ? -28.512 -4.879 8.110 1.00 64.19 214 ASP A O 1
ATOM 1734 N N . GLY A 1 215 ? -26.816 -3.743 7.183 1.00 62.81 215 GLY A N 1
ATOM 1735 C CA . GLY A 1 215 ? -26.538 -2.878 8.338 1.00 62.81 215 GLY A CA 1
ATOM 1736 C C . GLY A 1 215 ? -25.285 -3.245 9.143 1.00 62.81 215 GLY A C 1
ATOM 1737 O O . GLY A 1 215 ? -24.774 -2.385 9.856 1.00 62.81 215 GLY A O 1
ATOM 1738 N N . CYS A 1 216 ? -24.745 -4.456 8.986 1.00 61.47 216 CYS A N 1
ATOM 1739 C CA . CYS A 1 216 ? -23.438 -4.874 9.516 1.00 61.47 216 CYS A CA 1
ATOM 1740 C C . CYS A 1 216 ? -22.314 -4.779 8.472 1.00 61.47 216 CYS A C 1
ATOM 1742 O O . CYS A 1 216 ? -21.135 -4.706 8.830 1.00 61.47 216 CYS A O 1
ATOM 1744 N N . GLY A 1 217 ? -22.688 -4.762 7.190 1.00 60.06 217 GLY A N 1
ATOM 1745 C CA . GLY A 1 217 ? -21.765 -4.773 6.063 1.00 60.06 217 GLY A CA 1
ATOM 1746 C C . GLY A 1 217 ? -20.869 -3.539 5.925 1.00 60.06 217 GLY A C 1
ATOM 1747 O O . GLY A 1 217 ? -21.172 -2.416 6.340 1.00 60.06 217 GLY A O 1
ATOM 1748 N N . PHE A 1 218 ? -19.746 -3.744 5.238 1.00 59.00 218 PHE A N 1
ATOM 1749 C CA . PHE A 1 218 ? -18.800 -2.692 4.853 1.00 59.00 218 PHE A CA 1
ATOM 1750 C C . PHE A 1 218 ? -19.325 -1.761 3.740 1.00 59.00 218 PHE A C 1
ATOM 1752 O O . PHE A 1 218 ? -18.614 -0.851 3.333 1.00 59.00 218 PHE A O 1
ATOM 1759 N N . ALA A 1 219 ? -20.566 -1.940 3.273 1.00 50.78 219 ALA A N 1
ATOM 1760 C CA . ALA A 1 219 ? -21.168 -1.254 2.121 1.00 50.78 219 ALA A CA 1
ATOM 1761 C C . ALA A 1 219 ? -21.455 0.258 2.306 1.00 50.78 219 ALA A C 1
ATOM 1763 O O . ALA A 1 219 ? -22.125 0.860 1.474 1.00 50.78 219 ALA A O 1
ATOM 1764 N N . GLY A 1 220 ? -20.977 0.876 3.390 1.00 46.41 220 GLY A N 1
ATOM 1765 C CA . GLY A 1 220 ? -21.208 2.288 3.721 1.00 46.41 220 GLY A CA 1
ATOM 1766 C C . GLY A 1 220 ? -19.956 3.168 3.682 1.00 46.41 220 GLY A C 1
ATOM 1767 O O . GLY A 1 220 ? -19.868 4.085 4.498 1.00 46.41 220 GLY A O 1
ATOM 1768 N N . VAL A 1 221 ? -18.984 2.857 2.819 1.00 40.19 221 VAL A N 1
ATOM 1769 C CA . VAL A 1 221 ? -17.810 3.706 2.521 1.00 40.19 221 VAL A CA 1
ATOM 1770 C C . VAL A 1 221 ? -17.971 4.280 1.123 1.00 40.19 221 VAL A C 1
ATOM 1772 O O . VAL A 1 221 ? -17.764 5.502 0.973 1.00 40.19 221 VAL A O 1
#